Protein AF-A0A1X7R8J3-F1 (afdb_monomer_lite)

Radius of gyration: 42.91 Å; chains: 1; bounding box: 116×102×105 Å

Secondary structure (DSSP, 8-state):
-HHHHHHHHHHHHHHHHHHHHHHHHHHHHHHHHHIIIIIHHHHHHHIIIIIHHHHHHHHHHHHHHTHHHHHHHHHHHS--HHHHHHT---HHHHHHHHHHHHHHHHHHHHHHHHHHHHHHHHHHHHHHS---SS---HHHHHHHHHHHHHHHHHHHHHHHHHHHHHHHHHHHHHHS-S-----------------PPP------------------STHHHHHHHHHS-TTTT-TT---------------------------PPPP----------------------------TTHHHHHHHHHHHH-S------------PPPPPP-----------

Sequence (340 aa):
MVFTVFHVARWVKLLLVSLLIWGRSLIWLLVNSIYNYMFRPVFVMGKCLLWDPMMIASRVATSLFLLPINIPLYIILGTSFQKLASYGPGFLNAHILLTLIQYSIVLFIFGVTIGSIAGSLLGMTHYYLRVPNVYLDLTLLSQYIIDKIKISTNMINKPIANIWQTVKNLVIKIFGHTDEESVTTQTQTEIETETKEPVIETPRTKIPVAVHSRSNSTASVLDVASVMPSDFFQPGKKPKRLVVHIEPSTRDRQLQTVYNTPIQSPQRSSTLSPHQDLEISNDSSLMESEPSGIDLWDRFDSIDSAAVHGTMRTDNTTMRTTRVSKKPRRHSDTFSDRTP

Organism: NCBI:txid1789683

Structure (mmCIF, N/CA/C/O backbone):
data_AF-A0A1X7R8J3-F1
#
_entry.id   AF-A0A1X7R8J3-F1
#
loop_
_atom_site.group_PDB
_atom_site.id
_atom_site.type_symbol
_atom_site.label_atom_id
_atom_site.label_alt_id
_atom_site.label_comp_id
_atom_site.label_asym_id
_atom_site.label_entity_id
_atom_site.label_seq_id
_atom_site.pdbx_PDB_ins_code
_atom_site.Cartn_x
_atom_site.Cartn_y
_atom_site.Cartn_z
_atom_site.occupancy
_atom_site.B_iso_or_equiv
_atom_site.auth_seq_id
_atom_site.auth_comp_id
_atom_site.auth_asym_id
_atom_site.auth_atom_id
_atom_site.pdbx_PDB_model_num
ATOM 1 N N . MET A 1 1 ? 41.483 -10.422 -66.872 1.00 81.75 1 MET A N 1
ATOM 2 C CA . MET A 1 1 ? 41.232 -11.353 -65.745 1.00 81.75 1 MET A CA 1
ATOM 3 C C . MET A 1 1 ? 41.292 -10.685 -64.370 1.00 81.75 1 MET A C 1
ATOM 5 O O . MET A 1 1 ? 40.393 -10.919 -63.580 1.00 81.75 1 MET A O 1
ATOM 9 N N . VAL A 1 2 ? 42.272 -9.828 -64.055 1.00 93.12 2 VAL A N 1
ATOM 10 C CA . VAL A 1 2 ? 42.360 -9.202 -62.712 1.00 93.12 2 VAL A CA 1
ATOM 11 C C . VAL A 1 2 ? 41.124 -8.351 -62.361 1.00 93.12 2 VAL A C 1
ATOM 13 O O . VAL A 1 2 ? 40.584 -8.455 -61.262 1.00 93.12 2 VAL A O 1
ATOM 16 N N . PHE A 1 3 ? 40.611 -7.574 -63.319 1.00 92.31 3 PHE A N 1
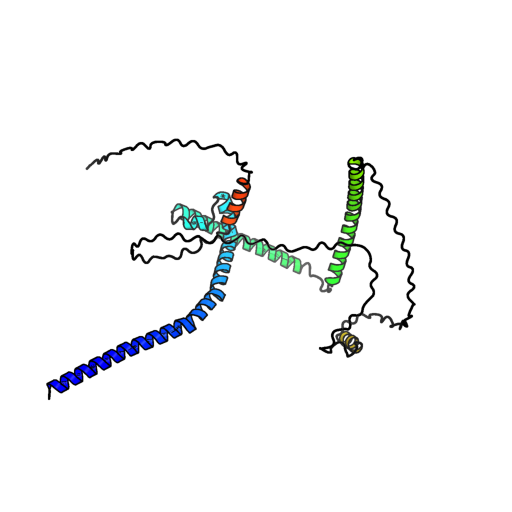ATOM 17 C CA . PHE A 1 3 ? 39.445 -6.705 -63.114 1.00 92.31 3 PHE A CA 1
ATOM 18 C C . PHE A 1 3 ? 38.152 -7.478 -62.788 1.00 92.31 3 PHE A C 1
ATOM 20 O O . PHE A 1 3 ? 37.381 -7.074 -61.919 1.00 92.31 3 PHE A O 1
ATOM 27 N N . THR A 1 4 ? 37.933 -8.628 -63.434 1.00 94.44 4 THR A N 1
ATOM 28 C CA . THR A 1 4 ? 36.748 -9.465 -63.196 1.00 94.44 4 THR A CA 1
ATOM 29 C C . THR A 1 4 ? 36.800 -10.126 -61.821 1.00 94.44 4 THR A C 1
ATOM 31 O O . THR A 1 4 ? 35.788 -10.160 -61.128 1.00 94.44 4 THR A O 1
ATOM 34 N N . VAL A 1 5 ? 37.982 -10.568 -61.376 1.00 95.44 5 VAL A N 1
ATOM 35 C CA . VAL A 1 5 ? 38.175 -11.135 -60.029 1.00 95.44 5 VAL A CA 1
ATOM 36 C C . VAL A 1 5 ? 37.889 -10.089 -58.947 1.00 95.44 5 VAL A C 1
ATOM 38 O O . VAL A 1 5 ? 37.186 -10.385 -57.982 1.00 95.44 5 VAL A O 1
ATOM 41 N N . PHE A 1 6 ? 38.355 -8.848 -59.128 1.00 96.44 6 PHE A N 1
ATOM 42 C CA . PHE A 1 6 ? 38.094 -7.765 -58.174 1.00 96.44 6 PHE A CA 1
ATOM 43 C C . PHE A 1 6 ? 36.601 -7.415 -58.075 1.00 96.44 6 PHE A C 1
ATOM 45 O O . PHE A 1 6 ? 36.071 -7.242 -56.975 1.00 96.44 6 PHE A O 1
ATOM 52 N N . HIS A 1 7 ? 35.897 -7.366 -59.210 1.00 95.88 7 HIS A N 1
ATOM 53 C CA . HIS A 1 7 ? 34.452 -7.138 -59.221 1.00 95.88 7 HIS A CA 1
ATOM 54 C C . HIS A 1 7 ? 33.687 -8.247 -58.497 1.00 95.88 7 HIS A C 1
ATOM 56 O O . HIS A 1 7 ? 32.835 -7.945 -57.662 1.00 95.88 7 HIS A O 1
ATOM 62 N N . VAL A 1 8 ? 34.015 -9.514 -58.761 1.00 96.88 8 VAL A N 1
ATOM 63 C CA . VAL A 1 8 ? 33.379 -10.654 -58.084 1.00 96.88 8 VAL A CA 1
ATOM 64 C C . VAL A 1 8 ? 33.633 -10.599 -56.575 1.00 96.88 8 VAL A C 1
ATOM 66 O O . VAL A 1 8 ? 32.686 -10.695 -55.797 1.00 96.88 8 VAL A O 1
ATOM 69 N N . ALA A 1 9 ? 34.872 -10.342 -56.142 1.00 96.25 9 ALA A N 1
ATOM 70 C CA . ALA A 1 9 ? 35.205 -10.218 -54.721 1.00 96.25 9 ALA A CA 1
ATOM 71 C C . ALA A 1 9 ? 34.427 -9.083 -54.024 1.00 96.25 9 ALA A C 1
ATOM 73 O O . ALA A 1 9 ? 33.953 -9.248 -52.897 1.00 96.25 9 ALA A O 1
ATOM 74 N N . ARG A 1 10 ? 34.235 -7.941 -54.701 1.00 96.81 10 ARG A N 1
ATOM 75 C CA . ARG A 1 10 ? 33.433 -6.821 -54.181 1.00 96.81 10 ARG A CA 1
ATOM 76 C C . ARG A 1 10 ? 31.967 -7.209 -53.987 1.00 96.81 10 ARG A C 1
ATOM 78 O O . ARG A 1 10 ? 31.398 -6.882 -52.947 1.00 96.81 10 ARG A O 1
ATOM 85 N N . TRP A 1 11 ? 31.366 -7.911 -54.946 1.00 97.75 11 TRP A N 1
ATOM 86 C CA . TRP A 1 11 ? 29.980 -8.376 -54.838 1.00 97.75 11 TRP A CA 1
ATOM 87 C C . TRP A 1 11 ? 29.796 -9.390 -53.711 1.00 97.75 11 TRP A C 1
ATOM 89 O O . TRP A 1 11 ? 28.865 -9.251 -52.920 1.00 97.75 11 TRP A O 1
ATOM 99 N N . VAL A 1 12 ? 30.725 -10.341 -53.569 1.00 97.75 12 VAL A N 1
ATOM 100 C CA . VAL A 1 12 ? 30.711 -11.309 -52.461 1.00 97.75 12 VAL A CA 1
ATOM 101 C C . VAL A 1 12 ? 30.784 -10.591 -51.112 1.00 97.75 12 VAL A C 1
ATOM 103 O O . VAL A 1 12 ? 30.000 -10.890 -50.214 1.00 97.75 12 VAL A O 1
ATOM 106 N N . LYS A 1 13 ? 31.658 -9.583 -50.976 1.00 97.75 13 LYS A N 1
ATOM 107 C CA . LYS A 1 13 ? 31.755 -8.785 -49.746 1.00 97.75 13 LYS A CA 1
ATOM 108 C C . LYS A 1 13 ? 30.456 -8.032 -49.437 1.00 97.75 13 LYS A C 1
ATOM 110 O O . LYS A 1 13 ? 30.026 -8.029 -48.288 1.00 97.75 13 LYS A O 1
ATOM 115 N N . LEU A 1 14 ? 29.826 -7.409 -50.437 1.00 96.94 14 LEU A N 1
ATOM 116 C CA . LEU A 1 14 ? 28.559 -6.689 -50.251 1.00 96.94 14 LEU A CA 1
ATOM 117 C C . LEU A 1 14 ? 27.409 -7.628 -49.865 1.00 96.94 14 LEU A C 1
ATOM 119 O O . LEU A 1 14 ? 26.626 -7.286 -48.981 1.00 96.94 14 LEU A O 1
ATOM 123 N N . LEU A 1 15 ? 27.340 -8.821 -50.464 1.00 97.50 15 LEU A N 1
ATOM 124 C CA . LEU A 1 15 ? 26.363 -9.845 -50.086 1.00 97.50 15 LEU A CA 1
ATOM 125 C C . LEU A 1 15 ? 26.565 -10.313 -48.644 1.00 97.50 15 LEU A C 1
ATOM 127 O O . LEU A 1 15 ? 25.592 -10.412 -47.903 1.00 97.50 15 LEU A O 1
ATOM 131 N N . LEU A 1 16 ? 27.814 -10.530 -48.224 1.00 97.94 16 LEU A N 1
ATOM 132 C CA . LEU A 1 16 ? 28.128 -10.960 -46.861 1.00 97.94 16 LEU A CA 1
ATOM 133 C C . LEU A 1 16 ? 27.750 -9.880 -45.836 1.00 97.94 16 LEU A C 1
ATOM 135 O O . LEU A 1 16 ? 27.099 -10.178 -44.839 1.00 97.94 16 LEU A O 1
ATOM 139 N N . VAL A 1 17 ? 28.071 -8.610 -46.108 1.00 97.94 17 VAL A N 1
ATOM 140 C CA . VAL A 1 17 ? 27.668 -7.483 -45.247 1.00 97.94 17 VAL A CA 1
ATOM 141 C C . VAL A 1 17 ? 26.144 -7.347 -45.182 1.00 97.94 17 VAL A C 1
ATOM 143 O O . VAL A 1 17 ? 25.598 -7.193 -44.093 1.00 97.94 17 VAL A O 1
ATOM 146 N N . SER A 1 18 ? 25.447 -7.451 -46.317 1.00 97.69 18 SER A N 1
ATOM 147 C CA . SER A 1 18 ? 23.981 -7.417 -46.353 1.00 97.69 18 SER A CA 1
ATOM 148 C C . SER A 1 18 ? 23.376 -8.552 -45.521 1.00 97.69 18 SER A C 1
ATOM 150 O O . SER A 1 18 ? 22.511 -8.309 -44.682 1.00 97.69 18 SER A O 1
ATOM 152 N N . LEU A 1 19 ? 23.894 -9.775 -45.668 1.00 97.69 19 LEU A N 1
ATOM 153 C CA . LEU A 1 19 ? 23.430 -10.944 -44.924 1.00 97.69 19 LEU A CA 1
ATOM 154 C C . LEU A 1 19 ? 23.655 -10.793 -43.412 1.00 97.69 19 LEU A C 1
ATOM 156 O O . LEU A 1 19 ? 22.789 -11.177 -42.629 1.00 97.69 19 LEU A O 1
ATOM 160 N N . LEU A 1 20 ? 24.757 -10.166 -42.988 1.00 98.06 20 LEU A N 1
ATOM 161 C CA . LEU A 1 20 ? 24.998 -9.841 -41.578 1.00 98.06 20 LEU A CA 1
ATOM 162 C C . LEU A 1 20 ? 24.018 -8.789 -41.038 1.00 98.06 20 LEU A C 1
ATOM 164 O O . LEU A 1 20 ? 23.527 -8.933 -39.918 1.00 98.06 20 LEU A O 1
ATOM 168 N N . ILE A 1 21 ? 23.706 -7.749 -41.818 1.00 98.00 21 ILE A N 1
ATOM 169 C CA . ILE A 1 21 ? 22.736 -6.713 -41.425 1.00 98.00 21 ILE A CA 1
ATOM 170 C C . ILE A 1 21 ? 21.336 -7.322 -41.286 1.00 98.00 21 ILE A C 1
ATOM 172 O O . ILE A 1 21 ? 20.668 -7.107 -40.272 1.00 98.00 21 ILE A O 1
ATOM 176 N N . TRP A 1 22 ? 20.921 -8.130 -42.265 1.00 97.81 22 TRP A N 1
ATOM 177 C CA . TRP A 1 22 ? 19.651 -8.856 -42.234 1.00 97.81 22 TRP A CA 1
ATOM 178 C C . TRP A 1 22 ? 19.590 -9.846 -41.071 1.00 97.81 22 TRP A C 1
ATOM 180 O O . TRP A 1 22 ? 18.610 -9.853 -40.329 1.00 97.81 22 TRP A O 1
ATOM 190 N N . GLY A 1 23 ? 20.657 -10.618 -40.847 1.00 98.00 23 GLY A N 1
ATOM 191 C CA . GLY A 1 23 ? 20.756 -11.548 -39.723 1.00 98.00 23 GLY A CA 1
ATOM 192 C C . GLY A 1 23 ? 20.624 -10.843 -38.372 1.00 98.00 23 GLY A C 1
ATOM 193 O O . GLY A 1 23 ? 19.825 -11.255 -37.535 1.00 98.00 23 GLY A O 1
ATOM 194 N N . ARG A 1 24 ? 21.330 -9.722 -38.173 1.00 97.81 24 ARG A N 1
ATOM 195 C CA . ARG A 1 24 ? 21.217 -8.903 -36.955 1.00 97.81 24 ARG A CA 1
ATOM 196 C C . ARG A 1 24 ? 19.802 -8.354 -36.763 1.00 97.81 24 ARG A C 1
ATOM 198 O O . ARG A 1 24 ? 19.296 -8.382 -35.643 1.00 97.81 24 ARG A O 1
ATOM 205 N N . SER A 1 25 ? 19.174 -7.847 -37.824 1.00 97.38 25 SER A N 1
ATOM 206 C CA . SER A 1 25 ? 17.803 -7.325 -37.760 1.00 97.38 25 SER A CA 1
ATOM 207 C C . SER A 1 25 ? 16.803 -8.423 -37.385 1.00 97.38 25 SER A C 1
ATOM 209 O O . SER A 1 25 ? 15.973 -8.217 -36.502 1.00 97.38 25 SER A O 1
ATOM 211 N N . LEU A 1 26 ? 16.945 -9.617 -37.968 1.00 98.00 26 LEU A N 1
ATOM 212 C CA . LEU A 1 26 ? 16.096 -10.769 -37.673 1.00 98.00 26 LEU A CA 1
ATOM 213 C C . LEU A 1 26 ? 16.266 -11.255 -36.225 1.00 98.00 26 LEU A C 1
ATOM 215 O O . LEU A 1 26 ? 15.273 -11.516 -35.550 1.00 98.00 26 LEU A O 1
ATOM 219 N N . ILE A 1 27 ? 17.502 -11.296 -35.713 1.00 98.25 27 ILE A N 1
ATOM 220 C CA . ILE A 1 27 ? 17.777 -11.608 -34.300 1.00 98.25 27 ILE A CA 1
ATOM 221 C C . ILE A 1 27 ? 17.135 -10.563 -33.381 1.00 98.25 27 ILE A C 1
ATOM 223 O O . ILE A 1 27 ? 16.486 -10.925 -32.403 1.00 98.25 27 ILE A O 1
ATOM 227 N N . TRP A 1 28 ? 17.271 -9.272 -33.694 1.00 98.31 28 TRP A N 1
ATOM 228 C CA . TRP A 1 28 ? 16.675 -8.203 -32.890 1.00 98.31 28 TRP A CA 1
ATOM 229 C C . TRP A 1 28 ? 15.144 -8.291 -32.860 1.00 98.31 28 TRP A C 1
ATOM 231 O O . TRP A 1 28 ? 14.548 -8.186 -31.789 1.00 98.31 28 TRP A O 1
ATOM 241 N N . LEU A 1 29 ? 14.506 -8.559 -34.005 1.00 98.06 29 LEU A N 1
ATOM 242 C CA . LEU A 1 29 ? 13.059 -8.763 -34.087 1.00 98.06 29 LEU A CA 1
ATOM 243 C C . LEU A 1 29 ? 12.604 -9.990 -33.292 1.00 98.06 29 LEU A C 1
ATOM 245 O O . LEU A 1 29 ? 11.605 -9.904 -32.583 1.00 98.06 29 LEU A O 1
ATOM 249 N N . LEU A 1 30 ? 13.341 -11.104 -33.359 1.00 98.00 30 LEU A N 1
ATOM 250 C CA . LEU A 1 30 ? 13.038 -12.303 -32.574 1.00 98.00 30 LEU A CA 1
ATOM 251 C C . LEU A 1 30 ? 13.148 -12.038 -31.071 1.00 98.00 30 LEU A C 1
ATOM 253 O O . LEU A 1 30 ? 12.221 -12.360 -30.335 1.00 98.00 30 LEU A O 1
ATOM 257 N N . VAL A 1 31 ? 14.230 -11.400 -30.614 1.00 98.12 31 VAL A N 1
ATOM 258 C CA . VAL A 1 31 ? 14.412 -11.053 -29.194 1.00 98.12 31 VAL A CA 1
ATOM 259 C C . VAL A 1 31 ? 13.320 -10.095 -28.723 1.00 98.12 31 VAL A C 1
ATOM 261 O O . VAL A 1 31 ? 12.725 -10.316 -27.671 1.00 98.12 31 VAL A O 1
ATOM 264 N N . ASN A 1 32 ? 13.004 -9.064 -29.509 1.00 97.56 32 ASN A N 1
ATOM 265 C CA . ASN A 1 32 ? 11.953 -8.108 -29.171 1.00 97.56 32 ASN A CA 1
ATOM 266 C C . ASN A 1 32 ? 10.559 -8.759 -29.170 1.00 97.56 32 ASN A C 1
ATOM 268 O O . ASN A 1 32 ? 9.730 -8.445 -28.319 1.00 97.56 32 ASN A O 1
ATOM 272 N N . SER A 1 33 ? 10.298 -9.688 -30.091 1.00 98.00 33 SER A N 1
ATOM 273 C CA . SER A 1 33 ? 9.061 -10.470 -30.125 1.00 98.00 33 SER A CA 1
ATOM 274 C C . SER A 1 33 ? 8.941 -11.342 -28.873 1.00 98.00 33 SER A C 1
ATOM 276 O O . SER A 1 33 ? 7.965 -11.228 -28.135 1.00 98.00 33 SER A O 1
ATOM 278 N N . ILE A 1 34 ? 9.979 -12.120 -28.546 1.00 98.00 34 ILE A N 1
ATOM 279 C CA . ILE A 1 34 ? 10.016 -12.948 -27.333 1.00 98.00 34 ILE A CA 1
ATOM 280 C C . ILE A 1 34 ? 9.825 -12.082 -26.081 1.00 98.00 34 ILE A C 1
ATOM 282 O O . ILE A 1 34 ? 9.014 -12.418 -25.223 1.00 98.00 34 ILE A O 1
ATOM 286 N N . TYR A 1 35 ? 10.508 -10.940 -25.983 1.00 98.06 35 TYR A N 1
ATOM 287 C CA . TYR A 1 35 ? 10.356 -10.019 -24.858 1.00 98.06 35 TYR A CA 1
ATOM 288 C C . TYR A 1 35 ? 8.917 -9.505 -24.711 1.00 98.06 35 TYR A C 1
ATOM 290 O O . TYR A 1 35 ? 8.332 -9.589 -23.629 1.00 98.06 35 TYR A O 1
ATOM 298 N N . ASN A 1 36 ? 8.318 -9.022 -25.800 1.00 97.38 36 ASN A N 1
ATOM 299 C CA . ASN A 1 36 ? 6.979 -8.441 -25.762 1.00 97.38 36 ASN A CA 1
ATOM 300 C C . ASN A 1 36 ? 5.870 -9.477 -25.553 1.00 97.38 36 ASN A C 1
ATOM 302 O O . ASN A 1 36 ? 4.880 -9.156 -24.900 1.00 97.38 36 ASN A O 1
ATOM 306 N N . TYR A 1 37 ? 6.018 -10.698 -26.073 1.00 97.56 37 TYR A N 1
ATOM 307 C CA . TYR A 1 37 ? 4.987 -11.732 -25.949 1.00 97.56 37 TYR A CA 1
ATOM 308 C C . TYR A 1 37 ? 5.142 -12.607 -24.705 1.00 97.56 37 TYR A C 1
ATOM 310 O O . TYR A 1 37 ? 4.131 -13.009 -24.138 1.00 97.56 37 TYR A O 1
ATOM 318 N N . MET A 1 38 ? 6.367 -12.898 -24.257 1.00 96.12 38 MET A N 1
ATOM 319 C CA . MET A 1 38 ? 6.594 -13.765 -23.092 1.00 96.12 38 MET A CA 1
ATOM 320 C C . MET A 1 38 ? 6.812 -12.961 -21.812 1.00 96.12 38 MET A C 1
ATOM 322 O O . MET A 1 38 ? 6.155 -13.206 -20.806 1.00 96.12 38 MET A O 1
ATOM 326 N N . PHE A 1 39 ? 7.719 -11.983 -21.828 1.00 97.00 39 PHE A N 1
ATOM 327 C CA . PHE A 1 39 ? 8.164 -11.332 -20.592 1.00 97.00 39 PHE A CA 1
ATOM 328 C C . PHE A 1 39 ? 7.277 -10.163 -20.172 1.00 97.00 39 PHE A C 1
ATOM 330 O O . PHE A 1 39 ? 6.967 -10.024 -18.990 1.00 97.00 39 PHE A O 1
ATOM 337 N N . ARG A 1 40 ? 6.822 -9.340 -21.122 1.00 97.19 40 ARG A N 1
ATOM 338 C CA . ARG A 1 40 ? 5.954 -8.192 -20.830 1.00 97.19 40 ARG A CA 1
ATOM 339 C C . ARG A 1 40 ? 4.669 -8.566 -20.073 1.00 97.19 40 ARG A C 1
ATOM 341 O O . ARG A 1 40 ? 4.420 -7.919 -19.057 1.00 97.19 40 ARG A O 1
ATOM 348 N N . PRO A 1 41 ? 3.861 -9.571 -20.477 1.00 97.12 41 PRO A N 1
ATOM 349 C CA . PRO A 1 41 ? 2.647 -9.909 -19.732 1.00 97.12 41 PRO A CA 1
ATOM 350 C C . PRO A 1 41 ? 2.956 -10.453 -18.335 1.00 97.12 41 PRO A C 1
ATOM 352 O O . PRO A 1 41 ? 2.265 -10.092 -17.389 1.00 97.12 41 PRO A O 1
ATOM 355 N N . VAL A 1 42 ? 4.022 -11.247 -18.177 1.00 96.69 42 VAL A N 1
ATOM 356 C CA . VAL A 1 42 ? 4.456 -11.754 -16.864 1.00 96.69 42 VAL A CA 1
ATOM 357 C C . VAL A 1 42 ? 4.870 -10.604 -15.947 1.00 96.69 42 VAL A C 1
ATOM 359 O O . VAL A 1 42 ? 4.485 -10.577 -14.781 1.00 96.69 42 VAL A O 1
ATOM 362 N N . PHE A 1 43 ? 5.598 -9.616 -16.471 1.00 97.31 43 PHE A N 1
ATOM 363 C CA . PHE A 1 43 ? 6.001 -8.442 -15.702 1.00 97.31 43 PHE A CA 1
ATOM 364 C C . PHE A 1 43 ? 4.806 -7.568 -15.309 1.00 97.31 43 PHE A C 1
ATOM 366 O O . PHE A 1 43 ? 4.704 -7.150 -14.159 1.00 97.31 43 PHE A O 1
ATOM 373 N N . VAL A 1 44 ? 3.872 -7.326 -16.235 1.00 97.31 44 VAL A N 1
ATOM 374 C CA . VAL A 1 44 ? 2.639 -6.574 -15.948 1.00 97.31 44 VAL A CA 1
ATOM 375 C C . VAL A 1 44 ? 1.791 -7.308 -14.912 1.00 97.31 44 VAL A C 1
ATOM 377 O O . VAL A 1 44 ? 1.342 -6.691 -13.953 1.00 97.31 44 VAL A O 1
ATOM 380 N N . MET A 1 45 ? 1.631 -8.625 -15.047 1.00 96.38 45 MET A N 1
ATOM 381 C CA . MET A 1 45 ? 0.898 -9.436 -14.079 1.00 96.38 45 MET A CA 1
ATOM 382 C C . MET A 1 45 ? 1.579 -9.418 -12.708 1.00 96.38 45 MET A C 1
ATOM 384 O O . MET A 1 45 ? 0.900 -9.246 -11.703 1.00 96.38 45 MET A O 1
ATOM 388 N N . GLY A 1 46 ? 2.911 -9.511 -12.652 1.00 96.00 46 GLY A N 1
ATOM 389 C CA . GLY A 1 46 ? 3.673 -9.372 -11.410 1.00 96.00 46 GLY A CA 1
ATOM 390 C C . GLY A 1 46 ? 3.510 -7.991 -10.769 1.00 96.00 46 GLY A C 1
ATOM 391 O O . GLY A 1 46 ? 3.303 -7.894 -9.561 1.00 96.00 46 GLY A O 1
ATOM 392 N N . LYS A 1 47 ? 3.529 -6.923 -11.573 1.00 94.69 47 LYS A N 1
ATOM 393 C CA . LYS A 1 47 ? 3.282 -5.556 -11.101 1.00 94.69 47 LYS A CA 1
ATOM 394 C C . LYS A 1 47 ? 1.867 -5.421 -10.525 1.00 94.69 47 LYS A C 1
ATOM 396 O O . LYS A 1 47 ? 1.721 -5.000 -9.384 1.00 94.69 47 LYS A O 1
ATOM 401 N N . CYS A 1 48 ? 0.844 -5.863 -11.248 1.00 95.69 48 CYS A N 1
ATOM 402 C CA . CYS A 1 48 ? -0.537 -5.774 -10.774 1.00 95.69 48 CYS A CA 1
ATOM 403 C C . CYS A 1 48 ? -0.822 -6.679 -9.564 1.00 95.69 48 CYS A C 1
ATOM 405 O O . CYS A 1 48 ? -1.605 -6.308 -8.696 1.00 95.69 48 CYS A O 1
ATOM 407 N N . LEU A 1 49 ? -0.193 -7.856 -9.484 1.00 96.44 49 LEU A N 1
ATOM 408 C CA . LEU A 1 49 ? -0.438 -8.826 -8.412 1.00 96.44 49 LEU A CA 1
ATOM 409 C C . LEU A 1 49 ? 0.327 -8.501 -7.125 1.00 96.44 49 LEU A C 1
ATOM 411 O O . LEU A 1 49 ? -0.187 -8.749 -6.040 1.00 96.44 49 LEU A O 1
ATOM 415 N N . LEU A 1 50 ? 1.560 -8.002 -7.232 1.00 95.81 50 LEU A N 1
ATOM 416 C CA . LEU A 1 50 ? 2.435 -7.794 -6.075 1.00 95.81 50 LEU A CA 1
ATOM 417 C C . LEU A 1 50 ? 2.715 -6.317 -5.824 1.00 95.81 50 LEU A C 1
ATOM 419 O O . LEU A 1 50 ? 2.587 -5.860 -4.692 1.00 95.81 50 LEU A O 1
ATOM 423 N N . TRP A 1 51 ? 3.087 -5.562 -6.857 1.00 96.19 51 TRP A N 1
ATOM 424 C CA . TRP A 1 51 ? 3.544 -4.183 -6.684 1.00 96.19 51 TRP A CA 1
ATOM 425 C C . TRP A 1 51 ? 2.408 -3.235 -6.305 1.00 96.19 51 TRP A C 1
ATOM 427 O O . TRP A 1 51 ? 2.521 -2.512 -5.318 1.00 96.19 51 TRP A O 1
ATOM 437 N N . ASP A 1 52 ? 1.300 -3.270 -7.041 1.00 92.50 52 ASP A N 1
ATOM 438 C CA . ASP A 1 52 ? 0.155 -2.389 -6.804 1.00 92.50 52 ASP A CA 1
ATOM 439 C C . ASP A 1 52 ? -0.471 -2.590 -5.407 1.00 92.50 52 ASP A C 1
ATOM 441 O O . ASP A 1 52 ? -0.592 -1.603 -4.672 1.00 92.50 52 ASP A O 1
ATOM 445 N N . PRO A 1 53 ? -0.806 -3.818 -4.951 1.00 93.75 53 PRO A N 1
ATOM 446 C CA . PRO A 1 53 ? -1.333 -4.002 -3.601 1.00 93.75 53 PRO A CA 1
ATOM 447 C C . PRO A 1 53 ? -0.300 -3.682 -2.521 1.00 93.75 53 PRO A C 1
ATOM 449 O O . PRO A 1 53 ? -0.675 -3.143 -1.483 1.00 93.75 53 PRO A O 1
ATOM 452 N N . MET A 1 54 ? 0.992 -3.943 -2.754 1.00 94.94 54 MET A N 1
ATOM 453 C CA . MET A 1 54 ? 2.041 -3.571 -1.802 1.00 94.94 54 MET A CA 1
ATOM 454 C C . MET A 1 54 ? 2.187 -2.049 -1.684 1.00 94.94 54 MET A C 1
ATOM 456 O O . MET A 1 54 ? 2.358 -1.544 -0.579 1.00 94.94 54 MET A O 1
ATOM 460 N N . MET A 1 55 ? 2.053 -1.306 -2.786 1.00 93.12 55 MET A N 1
ATOM 461 C CA . MET A 1 55 ? 2.035 0.160 -2.791 1.00 93.12 55 MET A CA 1
ATOM 462 C C . MET A 1 55 ? 0.794 0.731 -2.099 1.00 93.12 55 MET A C 1
ATOM 464 O O . MET A 1 55 ? 0.883 1.726 -1.385 1.00 93.12 55 MET A O 1
ATOM 468 N N . ILE A 1 56 ? -0.373 0.110 -2.276 1.00 92.44 56 ILE A N 1
ATOM 469 C CA . ILE A 1 56 ? -1.593 0.518 -1.568 1.00 92.44 56 ILE A CA 1
ATOM 470 C C . ILE A 1 56 ? -1.448 0.232 -0.069 1.00 92.44 56 ILE A C 1
ATOM 472 O O . ILE A 1 56 ? -1.705 1.110 0.752 1.00 92.44 56 ILE A O 1
ATOM 476 N N . ALA A 1 57 ? -0.988 -0.967 0.296 1.00 91.50 57 ALA A N 1
ATOM 477 C CA . ALA A 1 57 ? -0.765 -1.354 1.684 1.00 91.50 57 ALA A CA 1
ATOM 478 C C . ALA A 1 57 ? 0.280 -0.460 2.360 1.00 91.50 57 ALA A C 1
ATOM 480 O O . ALA A 1 57 ? 0.067 -0.033 3.492 1.00 91.50 57 ALA A O 1
ATOM 481 N N . SER A 1 58 ? 1.371 -0.120 1.665 1.00 91.88 58 SER A N 1
ATOM 482 C CA . SER A 1 58 ? 2.392 0.783 2.195 1.00 91.88 58 SER A CA 1
ATOM 483 C C . SER A 1 58 ? 1.845 2.193 2.396 1.00 91.88 58 SER A C 1
ATOM 485 O O . SER A 1 58 ? 2.087 2.766 3.451 1.00 91.88 58 SER A O 1
ATOM 487 N N . ARG A 1 59 ? 1.033 2.723 1.469 1.00 86.75 59 ARG A N 1
ATOM 488 C CA . ARG A 1 59 ? 0.348 4.020 1.633 1.00 86.75 59 ARG A CA 1
ATOM 489 C C . ARG A 1 59 ? -0.605 4.033 2.829 1.00 86.75 59 ARG A C 1
ATOM 491 O O . ARG A 1 59 ? -0.634 4.999 3.587 1.00 86.75 59 ARG A O 1
ATOM 498 N N . VAL A 1 60 ? -1.375 2.964 3.029 1.00 87.94 60 VAL A N 1
ATOM 499 C CA . VAL A 1 60 ? -2.271 2.846 4.191 1.00 87.94 60 VAL A CA 1
ATOM 500 C C . VAL A 1 60 ? -1.465 2.732 5.485 1.00 87.94 60 VAL A C 1
ATOM 502 O O . VAL A 1 60 ? -1.779 3.405 6.465 1.00 87.94 60 VAL A O 1
ATOM 505 N N . ALA A 1 61 ? -0.398 1.931 5.490 1.00 85.56 61 ALA A N 1
ATOM 506 C CA . ALA A 1 61 ? 0.468 1.757 6.649 1.00 85.56 61 ALA A CA 1
ATOM 507 C C . ALA A 1 61 ? 1.190 3.057 7.028 1.00 85.56 61 ALA A C 1
ATOM 509 O O . ALA A 1 61 ? 1.224 3.407 8.205 1.00 85.56 61 ALA A O 1
ATOM 510 N N . THR A 1 62 ? 1.719 3.806 6.055 1.00 86.19 62 THR A N 1
ATOM 511 C CA . THR A 1 62 ? 2.341 5.110 6.318 1.00 86.19 62 THR A CA 1
ATOM 512 C C . THR A 1 62 ? 1.314 6.124 6.800 1.00 86.19 62 THR A C 1
ATOM 514 O O . THR A 1 62 ? 1.595 6.833 7.759 1.00 86.19 62 THR A O 1
ATOM 517 N N . SER A 1 63 ? 0.101 6.152 6.234 1.00 85.81 63 SER A N 1
ATOM 518 C CA . SER A 1 63 ? -0.980 7.011 6.737 1.00 85.81 63 SER A CA 1
ATOM 519 C C . SER A 1 63 ? -1.375 6.670 8.177 1.00 85.81 63 SER A C 1
ATOM 521 O O . SER A 1 63 ? -1.655 7.576 8.959 1.00 85.81 63 SER A O 1
ATOM 523 N N . LEU A 1 64 ? -1.404 5.385 8.542 1.00 86.81 64 LEU A N 1
ATOM 524 C CA . LEU A 1 64 ? -1.706 4.945 9.905 1.00 86.81 64 LEU A CA 1
ATOM 525 C C . LEU A 1 64 ? -0.568 5.302 10.868 1.00 86.81 64 LEU A C 1
ATOM 527 O O . LEU A 1 64 ? -0.814 5.776 11.973 1.00 86.81 64 LEU A O 1
ATOM 531 N N . PHE A 1 65 ? 0.679 5.119 10.436 1.00 85.06 65 PHE A N 1
ATOM 532 C CA . PHE A 1 65 ? 1.860 5.462 11.224 1.00 85.06 65 PHE A CA 1
ATOM 533 C C . PHE A 1 65 ? 2.001 6.975 11.434 1.00 85.06 65 PHE A C 1
ATOM 535 O O . PHE A 1 65 ? 2.425 7.414 12.498 1.00 85.06 65 PHE A O 1
ATOM 542 N N . LEU A 1 66 ? 1.601 7.778 10.445 1.00 85.44 66 LEU A N 1
ATOM 543 C CA . LEU A 1 66 ? 1.580 9.238 10.527 1.00 85.44 66 LEU A CA 1
ATOM 544 C C . LEU A 1 66 ? 0.350 9.780 11.263 1.00 85.44 66 LEU A C 1
ATOM 546 O O . LEU A 1 66 ? 0.280 10.976 11.508 1.00 85.44 66 LEU A O 1
ATOM 550 N N . LEU A 1 67 ? -0.621 8.953 11.648 1.00 88.06 67 LEU A N 1
ATOM 551 C CA . LEU A 1 67 ? -1.845 9.412 12.310 1.00 88.06 67 LEU A CA 1
ATOM 552 C C . LEU A 1 67 ? -1.598 10.135 13.655 1.00 88.06 67 LEU A C 1
ATOM 554 O O . LEU A 1 67 ? -2.165 11.214 13.842 1.00 88.06 67 LEU A O 1
ATOM 558 N N . PRO A 1 68 ? -0.716 9.651 14.558 1.00 83.62 68 PRO A N 1
ATOM 559 C CA . PRO A 1 68 ? -0.387 10.354 15.805 1.00 83.62 68 PRO A CA 1
ATOM 560 C C . PRO A 1 68 ? 0.247 11.729 15.572 1.00 83.62 68 PRO A C 1
ATOM 562 O O . PRO A 1 68 ? 0.182 12.600 16.433 1.00 83.62 68 PRO A O 1
ATOM 565 N N . ILE A 1 69 ? 0.867 11.905 14.407 1.00 86.75 69 ILE A N 1
ATOM 566 C CA . ILE A 1 69 ? 1.528 13.127 13.967 1.00 86.75 69 ILE A CA 1
ATOM 567 C C . ILE A 1 69 ? 0.535 14.075 13.275 1.00 86.75 69 ILE A C 1
ATOM 569 O O . ILE A 1 69 ? 0.509 15.273 13.560 1.00 86.75 69 ILE A O 1
ATOM 573 N N . ASN A 1 70 ? -0.279 13.544 12.361 1.00 88.62 70 ASN A N 1
ATOM 574 C CA . ASN A 1 70 ? -1.209 14.314 11.544 1.00 88.62 70 ASN A CA 1
ATOM 575 C C . ASN A 1 70 ? -2.335 14.912 12.385 1.00 88.62 70 ASN A C 1
ATOM 577 O O . ASN A 1 70 ? -2.767 16.010 12.069 1.00 88.62 70 ASN A O 1
ATOM 581 N N . ILE A 1 71 ? -2.787 14.253 13.461 1.00 87.06 71 ILE A N 1
ATOM 582 C CA . ILE A 1 71 ? -3.857 14.797 14.316 1.00 87.06 71 ILE A CA 1
ATOM 583 C C . ILE A 1 71 ? -3.437 16.132 14.967 1.00 87.06 71 ILE A C 1
ATOM 585 O O . ILE A 1 71 ? -4.127 17.127 14.746 1.00 87.06 71 ILE A O 1
ATOM 589 N N . PRO A 1 72 ? -2.315 16.229 15.713 1.00 83.19 72 PRO A N 1
ATOM 590 C CA . PRO A 1 72 ? -1.841 17.511 16.235 1.00 83.19 72 PRO A CA 1
ATOM 591 C C . PRO A 1 72 ? -1.552 18.537 15.139 1.00 83.19 72 PRO A C 1
ATOM 593 O O . PRO A 1 72 ? -1.882 19.709 15.295 1.00 83.19 72 PRO A O 1
ATOM 596 N N . LEU A 1 73 ? -0.954 18.105 14.024 1.00 84.75 73 LEU A N 1
ATOM 597 C CA . LEU A 1 73 ? -0.609 19.000 12.920 1.00 84.75 73 LEU A CA 1
ATOM 598 C C . LEU A 1 73 ? -1.860 19.604 12.266 1.00 84.75 73 LEU A C 1
ATOM 600 O O . LEU A 1 73 ? -1.893 20.795 11.965 1.00 84.75 73 LEU A O 1
ATOM 604 N N . TYR A 1 74 ? -2.917 18.806 12.134 1.00 88.75 74 TYR A N 1
ATOM 605 C CA . TYR A 1 74 ? -4.211 19.246 11.640 1.00 88.75 74 TYR A CA 1
ATOM 606 C C . TYR A 1 74 ? -4.907 20.185 12.634 1.00 88.75 74 TYR A C 1
ATOM 608 O O . TYR A 1 74 ? -5.417 21.222 12.230 1.00 88.75 74 TYR A O 1
ATOM 616 N N . ILE A 1 75 ? -4.866 19.892 13.939 1.00 87.81 75 ILE A N 1
ATOM 617 C CA . ILE A 1 75 ? -5.490 20.743 14.970 1.00 87.81 75 ILE A CA 1
ATOM 618 C C . ILE A 1 75 ? -4.789 22.106 15.093 1.00 87.81 75 ILE A C 1
ATOM 620 O O . ILE A 1 75 ? -5.460 23.123 15.247 1.00 87.81 75 ILE A O 1
ATOM 624 N N . ILE A 1 76 ? -3.452 22.141 15.059 1.00 86.88 76 ILE A N 1
ATOM 625 C CA . ILE A 1 76 ? -2.681 23.369 15.322 1.00 86.88 76 ILE A CA 1
ATOM 626 C C . ILE A 1 76 ? -2.471 24.179 14.037 1.00 86.88 76 ILE A C 1
ATOM 628 O O . ILE A 1 76 ? -2.582 25.402 14.062 1.00 86.88 76 ILE A O 1
ATOM 632 N N . LEU A 1 77 ? -2.132 23.515 12.926 1.00 86.12 77 LEU A N 1
ATOM 633 C CA . LEU A 1 77 ? -1.750 24.177 11.674 1.00 86.12 77 LEU A CA 1
ATOM 634 C C . LEU A 1 77 ? -2.814 24.054 10.574 1.00 86.12 77 LEU A C 1
ATOM 636 O O . LEU A 1 77 ? -2.702 24.760 9.577 1.00 86.12 77 LEU A O 1
ATOM 640 N N . GLY A 1 78 ? -3.811 23.170 10.700 1.00 89.44 78 GLY A N 1
ATOM 641 C CA . GLY A 1 78 ? -4.769 22.902 9.618 1.00 89.44 78 GLY A CA 1
ATOM 642 C C . GLY A 1 78 ? -4.118 22.275 8.380 1.00 89.44 78 GLY A C 1
ATOM 643 O O . GLY A 1 78 ? -4.601 22.459 7.266 1.00 89.44 78 GLY A O 1
ATOM 644 N N . THR A 1 79 ? -2.981 21.584 8.541 1.00 89.62 79 THR A N 1
ATOM 645 C CA . THR A 1 79 ? -2.226 20.982 7.426 1.00 89.62 79 THR A CA 1
ATOM 646 C C . THR A 1 79 ? -1.879 19.519 7.698 1.00 89.62 79 THR A C 1
ATOM 648 O O . THR A 1 79 ? -1.795 19.094 8.850 1.00 89.62 79 THR A O 1
ATOM 651 N N . SER A 1 80 ? -1.673 18.737 6.630 1.00 89.69 80 SER A N 1
ATOM 652 C CA . SER A 1 80 ? -1.156 17.366 6.713 1.00 89.69 80 SER A CA 1
ATOM 653 C C . SER A 1 80 ? 0.368 17.348 6.574 1.00 89.69 80 SER A C 1
ATOM 655 O O . SER A 1 80 ? 0.960 18.221 5.933 1.00 89.69 80 SER A O 1
ATOM 657 N N . PHE A 1 81 ? 1.019 16.321 7.128 1.00 86.38 81 PHE A N 1
ATOM 658 C CA . PHE A 1 81 ? 2.465 16.131 6.979 1.00 86.38 81 PHE A CA 1
ATOM 659 C C . PHE A 1 81 ? 2.883 16.058 5.507 1.00 86.38 81 PHE A C 1
ATOM 661 O O . PHE A 1 81 ? 3.925 16.583 5.126 1.00 86.38 81 PHE A O 1
ATOM 668 N N . GLN A 1 82 ? 2.044 15.446 4.667 1.00 85.50 82 GLN A N 1
ATOM 669 C CA . GLN A 1 82 ? 2.286 15.318 3.235 1.00 85.50 82 GLN A CA 1
ATOM 670 C C . GLN A 1 82 ? 2.276 16.683 2.534 1.00 85.50 82 GLN A C 1
ATOM 672 O O . GLN A 1 82 ? 3.191 16.977 1.763 1.00 85.50 82 GLN A O 1
ATOM 677 N N . LYS A 1 83 ? 1.308 17.553 2.863 1.00 85.94 83 LYS A N 1
ATOM 678 C CA . LYS A 1 83 ? 1.291 18.943 2.384 1.00 85.94 83 LYS A CA 1
ATOM 679 C C . LYS A 1 83 ? 2.521 19.698 2.882 1.00 85.94 83 LYS A C 1
ATOM 681 O O . LYS A 1 83 ? 3.213 20.310 2.075 1.00 85.94 83 LYS A O 1
ATOM 686 N N . LEU A 1 84 ? 2.861 19.583 4.167 1.00 86.56 84 LEU A N 1
ATOM 687 C CA . LEU A 1 84 ? 4.029 20.255 4.744 1.00 86.56 84 LEU A CA 1
ATOM 688 C C . LEU A 1 84 ? 5.350 19.816 4.083 1.00 86.56 84 LEU A C 1
ATOM 690 O O . LEU A 1 84 ? 6.195 20.658 3.788 1.00 86.56 84 LEU A O 1
ATOM 694 N N . ALA A 1 85 ? 5.502 18.523 3.787 1.00 84.44 85 ALA A N 1
ATOM 695 C CA . ALA A 1 85 ? 6.662 17.980 3.083 1.00 84.44 85 ALA A CA 1
ATOM 696 C C . ALA A 1 85 ? 6.752 18.464 1.623 1.00 84.44 85 ALA A C 1
ATOM 698 O O . ALA A 1 85 ? 7.852 18.635 1.099 1.00 84.44 85 ALA A O 1
ATOM 699 N N . SER A 1 86 ? 5.611 18.720 0.970 1.00 86.81 86 SER A N 1
ATOM 700 C CA . SER A 1 86 ? 5.562 19.199 -0.419 1.00 86.81 86 SER A CA 1
ATOM 701 C C . SER A 1 86 ? 5.970 20.669 -0.594 1.00 86.81 86 SER A C 1
ATOM 703 O O . SER A 1 86 ? 6.451 21.037 -1.662 1.00 86.81 86 SER A O 1
ATOM 705 N N . TYR A 1 87 ? 5.869 21.500 0.453 1.00 84.81 87 TYR A N 1
ATOM 706 C CA . TYR A 1 87 ? 6.230 22.928 0.403 1.00 84.81 87 TYR A CA 1
ATOM 707 C C . TYR A 1 87 ? 7.748 23.207 0.340 1.00 84.81 87 TYR A C 1
ATOM 709 O O . TYR A 1 87 ? 8.172 24.362 0.389 1.00 84.81 87 TYR A O 1
ATOM 717 N N . GLY A 1 88 ? 8.577 22.173 0.172 1.00 70.44 88 GLY A N 1
ATOM 718 C CA . GLY A 1 88 ? 10.013 22.298 -0.069 1.00 70.44 88 GLY A CA 1
ATOM 719 C C . GLY A 1 88 ? 10.845 22.643 1.178 1.00 70.44 88 GLY A C 1
ATOM 720 O O . GLY A 1 88 ? 10.303 22.946 2.250 1.00 70.44 88 GLY A O 1
ATOM 721 N N . PRO A 1 89 ? 12.188 22.571 1.064 1.00 69.88 89 PRO A N 1
ATOM 722 C CA . PRO A 1 89 ? 13.113 22.717 2.185 1.00 69.88 89 PRO A CA 1
ATOM 723 C C . PRO A 1 89 ? 13.286 24.189 2.586 1.00 69.88 89 PRO A C 1
ATOM 725 O O . PRO A 1 89 ? 14.309 24.817 2.328 1.00 69.88 89 PRO A O 1
ATOM 728 N N . GLY A 1 90 ? 12.281 24.753 3.252 1.00 83.75 90 GLY A N 1
ATOM 729 C CA . GLY A 1 90 ? 12.466 25.937 4.085 1.00 83.75 90 GLY A CA 1
ATOM 730 C C . GLY A 1 90 ? 13.113 25.544 5.416 1.00 83.75 90 GLY A C 1
ATOM 731 O O . GLY A 1 90 ? 12.739 24.533 6.008 1.00 83.75 90 GLY A O 1
ATOM 732 N N . PHE A 1 91 ? 14.048 26.350 5.930 1.00 84.81 91 PHE A N 1
ATOM 733 C CA . PHE A 1 91 ? 14.677 26.116 7.243 1.00 84.81 91 PHE A CA 1
ATOM 734 C C . PHE A 1 91 ? 13.635 25.969 8.371 1.00 84.81 91 PHE A C 1
ATOM 736 O O . PHE A 1 91 ? 13.772 25.134 9.264 1.00 84.81 91 PHE A O 1
ATOM 743 N N . LEU A 1 92 ? 12.543 26.733 8.268 1.00 81.81 92 LEU A N 1
ATOM 744 C CA . LEU A 1 92 ? 11.400 26.684 9.177 1.00 81.81 92 LEU A CA 1
ATOM 745 C C . LEU A 1 92 ? 10.616 25.364 9.060 1.00 81.81 92 LEU A C 1
ATOM 747 O O . LEU A 1 92 ? 10.314 24.748 10.081 1.00 81.81 92 LEU A O 1
ATOM 751 N N . ASN A 1 93 ? 10.375 24.870 7.840 1.00 81.38 93 ASN A N 1
ATOM 752 C CA . ASN A 1 93 ? 9.719 23.576 7.613 1.00 81.38 93 ASN A CA 1
ATOM 753 C C . ASN A 1 93 ? 10.562 22.426 8.174 1.00 81.38 93 ASN A C 1
ATOM 755 O O . ASN A 1 93 ? 10.018 21.519 8.794 1.00 81.38 93 ASN A O 1
ATOM 759 N N . ALA A 1 94 ? 11.890 22.491 8.028 1.00 84.38 94 ALA A N 1
ATOM 760 C CA . ALA A 1 94 ? 12.799 21.491 8.583 1.00 84.38 94 ALA A CA 1
ATOM 761 C C . ALA A 1 94 ? 12.769 21.457 10.124 1.00 84.38 94 ALA A C 1
ATOM 763 O O . ALA A 1 94 ? 12.773 20.377 10.710 1.00 84.38 94 ALA A O 1
ATOM 764 N N . HIS A 1 95 ? 12.686 22.615 10.790 1.00 88.12 95 HIS A N 1
ATOM 765 C CA . HIS A 1 95 ? 12.542 22.680 12.251 1.00 88.12 95 HIS A CA 1
ATOM 766 C C . HIS A 1 95 ? 11.195 22.131 12.740 1.00 88.12 95 HIS A C 1
ATOM 768 O O . HIS A 1 95 ? 11.151 21.368 13.709 1.00 88.12 95 HIS A O 1
ATOM 774 N N . ILE A 1 96 ? 10.095 22.470 12.062 1.00 83.69 96 ILE A N 1
ATOM 775 C CA . ILE A 1 96 ? 8.768 21.919 12.382 1.00 83.69 96 ILE A CA 1
ATOM 776 C C . ILE A 1 96 ? 8.774 20.401 12.181 1.00 83.69 96 ILE A C 1
ATOM 778 O O . ILE A 1 96 ? 8.319 19.660 13.046 1.00 83.69 96 ILE A O 1
ATOM 782 N N . LEU A 1 97 ? 9.367 19.922 11.087 1.00 83.12 97 LEU A N 1
ATOM 783 C CA . LEU A 1 97 ? 9.506 18.498 10.805 1.00 83.12 97 LEU A CA 1
ATOM 784 C C . LEU A 1 97 ? 10.295 17.774 11.902 1.00 83.12 97 LEU A C 1
ATOM 786 O O . LEU A 1 97 ? 9.875 16.721 12.376 1.00 83.12 97 LEU A O 1
ATOM 790 N N . LEU A 1 98 ? 11.422 18.349 12.328 1.00 87.69 98 LEU A N 1
ATOM 791 C CA . LEU A 1 98 ? 12.282 17.765 13.353 1.00 87.69 98 LEU A CA 1
ATOM 792 C C . LEU A 1 98 ? 11.572 17.674 14.708 1.00 87.69 98 LEU A C 1
ATOM 794 O O . LEU A 1 98 ? 11.604 16.619 15.341 1.00 87.69 98 LEU A O 1
ATOM 798 N N . THR A 1 99 ? 10.905 18.749 15.140 1.00 87.94 99 THR A N 1
ATOM 799 C CA . THR A 1 99 ? 10.158 18.750 16.411 1.00 87.94 99 THR A CA 1
ATOM 800 C C . THR A 1 99 ? 9.027 17.726 16.384 1.00 87.94 99 THR A C 1
ATOM 802 O O . THR A 1 99 ? 8.812 17.001 17.348 1.00 87.94 99 THR A O 1
ATOM 805 N N . LEU A 1 100 ? 8.354 17.588 15.252 1.00 84.06 100 LEU A N 1
ATOM 806 C CA . LEU A 1 100 ? 7.260 16.652 15.051 1.00 84.06 100 LEU A CA 1
ATOM 807 C C . LEU A 1 100 ? 7.724 15.182 15.009 1.00 84.06 100 LEU A C 1
ATOM 809 O O . LEU A 1 100 ? 7.089 14.324 15.622 1.00 84.06 100 LEU A O 1
ATOM 813 N N . ILE A 1 101 ? 8.880 14.893 14.397 1.00 83.25 101 ILE A N 1
ATOM 814 C CA . ILE A 1 101 ? 9.548 13.582 14.502 1.00 83.25 101 ILE A CA 1
ATOM 815 C C . ILE A 1 101 ? 9.926 13.292 15.959 1.00 83.25 101 ILE A C 1
ATOM 817 O O . ILE A 1 101 ? 9.674 12.193 16.454 1.00 83.25 101 ILE A O 1
ATOM 821 N N . GLN A 1 102 ? 10.485 14.275 16.669 1.00 91.75 102 GLN A N 1
ATOM 822 C CA . GLN A 1 102 ? 10.838 14.133 18.080 1.00 91.75 102 GLN A CA 1
ATOM 823 C C . GLN A 1 102 ? 9.605 13.804 18.935 1.00 91.75 102 GLN A C 1
ATOM 825 O O . GLN A 1 102 ? 9.643 12.854 19.717 1.00 91.75 102 GLN A O 1
ATOM 830 N N . TYR A 1 103 ? 8.492 14.519 18.749 1.00 87.06 103 TYR A N 1
ATOM 831 C CA . TYR A 1 103 ? 7.229 14.217 19.427 1.00 87.06 103 TYR A CA 1
ATOM 832 C C . TYR A 1 103 ? 6.704 12.823 19.086 1.00 87.06 103 TYR A C 1
ATOM 834 O O . TYR A 1 103 ? 6.251 12.113 19.982 1.00 87.06 103 TYR A O 1
ATOM 842 N N . SER A 1 104 ? 6.811 12.393 17.827 1.00 82.38 104 SER A N 1
ATOM 843 C CA . SER A 1 104 ? 6.417 11.040 17.427 1.00 82.38 104 SER A CA 1
ATOM 844 C C . SER A 1 104 ? 7.231 9.964 18.137 1.00 82.38 104 SER A C 1
ATOM 846 O O . SER A 1 104 ? 6.667 8.952 18.546 1.00 82.38 104 SER A O 1
ATOM 848 N N . ILE A 1 105 ? 8.542 10.166 18.298 1.00 88.00 105 ILE A N 1
ATOM 849 C CA . ILE A 1 105 ? 9.411 9.231 19.022 1.00 88.00 105 ILE A CA 1
ATOM 850 C C . ILE A 1 105 ? 8.996 9.166 20.495 1.00 88.00 105 ILE A C 1
ATOM 852 O O . ILE A 1 105 ? 8.866 8.074 21.047 1.00 88.00 105 ILE A O 1
ATOM 856 N N . VAL A 1 106 ? 8.731 10.315 21.124 1.00 92.69 106 VAL A N 1
ATOM 857 C CA . VAL A 1 106 ? 8.278 10.372 22.524 1.00 92.69 106 VAL A CA 1
ATOM 858 C C . VAL A 1 106 ? 6.930 9.667 22.697 1.00 92.69 106 VAL A C 1
ATOM 860 O O . VAL A 1 106 ? 6.795 8.831 23.589 1.00 92.69 106 VAL A O 1
ATOM 863 N N . LEU A 1 107 ? 5.954 9.941 21.825 1.00 86.38 107 LEU A N 1
ATOM 864 C CA . LEU A 1 107 ? 4.646 9.279 21.833 1.00 86.38 107 LEU A CA 1
ATOM 865 C C . LEU A 1 107 ? 4.764 7.772 21.603 1.00 86.38 107 LEU A C 1
ATOM 867 O O . LEU A 1 107 ? 4.059 7.005 22.252 1.00 86.38 107 LEU A O 1
ATOM 871 N N . PHE A 1 108 ? 5.664 7.338 20.721 1.00 86.25 108 PHE A N 1
ATOM 872 C CA . PHE A 1 108 ? 5.911 5.922 20.476 1.00 86.25 108 PHE A CA 1
ATOM 873 C C . PHE A 1 108 ? 6.471 5.227 21.720 1.00 86.25 108 PHE A C 1
ATOM 875 O O . PHE A 1 108 ? 5.923 4.215 22.152 1.00 86.25 108 PHE A O 1
ATOM 882 N N . ILE A 1 109 ? 7.514 5.793 22.340 1.00 93.06 109 ILE A N 1
ATOM 883 C CA . ILE A 1 109 ? 8.098 5.253 23.576 1.00 93.06 109 ILE A CA 1
ATOM 884 C C . ILE A 1 109 ? 7.034 5.195 24.676 1.00 93.06 109 ILE A C 1
ATOM 886 O O . ILE A 1 109 ? 6.884 4.164 25.327 1.00 93.06 109 ILE A O 1
ATOM 890 N N . PHE A 1 110 ? 6.257 6.265 24.849 1.00 93.62 110 PHE A N 1
ATOM 891 C CA . PHE A 1 110 ? 5.194 6.333 25.850 1.00 93.62 110 PHE A CA 1
ATOM 892 C C . PHE A 1 110 ? 4.051 5.340 25.577 1.00 93.62 110 PHE A C 1
ATOM 894 O O . PHE A 1 110 ? 3.537 4.700 26.491 1.00 93.62 110 PHE A O 1
ATOM 901 N N . GLY A 1 111 ? 3.675 5.151 24.312 1.00 90.25 111 GLY A N 1
ATOM 902 C CA . GLY A 1 111 ? 2.685 4.156 23.907 1.00 90.25 111 GLY A CA 1
ATOM 903 C C . GLY A 1 111 ? 3.154 2.727 24.187 1.00 90.25 111 GLY A C 1
ATOM 904 O O . GLY A 1 111 ? 2.393 1.925 24.725 1.00 90.25 111 GLY A O 1
ATOM 905 N N . VAL A 1 112 ? 4.421 2.416 23.891 1.00 92.31 112 VAL A N 1
ATOM 906 C CA . VAL A 1 112 ? 5.024 1.106 24.182 1.00 92.31 112 VAL A CA 1
ATOM 907 C C . VAL A 1 112 ? 5.105 0.859 25.687 1.00 92.31 112 VAL A C 1
ATOM 909 O O . VAL A 1 112 ? 4.786 -0.243 26.133 1.00 92.31 112 VAL A O 1
ATOM 912 N N . THR A 1 113 ? 5.488 1.855 26.490 1.00 96.56 113 THR A N 1
ATOM 913 C CA . THR A 1 113 ? 5.551 1.689 27.949 1.00 96.56 113 THR A CA 1
ATOM 914 C C . THR A 1 113 ? 4.164 1.481 28.550 1.00 96.56 113 THR A C 1
ATOM 916 O O . THR A 1 113 ? 3.993 0.541 29.324 1.00 96.56 113 THR A O 1
ATOM 919 N N . ILE A 1 114 ? 3.154 2.262 28.148 1.00 95.69 114 ILE A N 1
ATOM 920 C CA . ILE A 1 114 ? 1.762 2.052 28.581 1.00 95.69 114 ILE A CA 1
ATOM 921 C C . ILE A 1 114 ? 1.256 0.679 28.146 1.00 95.69 114 ILE A C 1
ATOM 923 O O . ILE A 1 114 ? 0.683 -0.043 28.960 1.00 95.69 114 ILE A O 1
ATOM 927 N N . GLY A 1 115 ? 1.476 0.298 26.886 1.00 95.38 115 GLY A N 1
ATOM 928 C CA . GLY A 1 115 ? 1.056 -0.998 26.359 1.00 95.38 115 GLY A CA 1
ATOM 929 C C . GLY A 1 115 ? 1.711 -2.162 27.102 1.00 95.38 115 GLY A C 1
ATOM 930 O O . GLY A 1 115 ? 1.036 -3.128 27.447 1.00 95.38 115 GLY A O 1
ATOM 931 N N . SER A 1 116 ? 3.000 -2.041 27.421 1.00 96.62 116 SER A N 1
ATOM 932 C CA . SER A 1 116 ? 3.737 -3.025 28.217 1.00 96.62 116 SER A CA 1
ATOM 933 C C . SER A 1 116 ? 3.192 -3.132 29.643 1.00 96.62 116 SER A C 1
ATOM 935 O O . SER A 1 116 ? 2.953 -4.240 30.125 1.00 96.62 116 SER A O 1
ATOM 937 N N . ILE A 1 117 ? 2.912 -2.002 30.306 1.00 97.81 117 ILE A N 1
ATOM 938 C CA . ILE A 1 117 ? 2.318 -1.982 31.652 1.00 97.81 117 ILE A CA 1
ATOM 939 C C . ILE A 1 117 ? 0.915 -2.596 31.626 1.00 97.81 117 ILE A C 1
ATOM 941 O O . ILE A 1 117 ? 0.626 -3.491 32.417 1.00 97.81 117 ILE A O 1
ATOM 945 N N . ALA A 1 118 ? 0.052 -2.172 30.701 1.00 96.12 118 ALA A N 1
ATOM 946 C CA . ALA A 1 118 ? -1.310 -2.686 30.570 1.00 96.12 118 ALA A CA 1
ATOM 947 C C . ALA A 1 118 ? -1.329 -4.181 30.217 1.00 96.12 118 ALA A C 1
ATOM 949 O O . ALA A 1 118 ? -2.092 -4.943 30.807 1.00 96.12 118 ALA A O 1
ATOM 950 N N . GLY A 1 119 ? -0.455 -4.620 29.308 1.00 96.00 119 GLY A N 1
ATOM 951 C CA . GLY A 1 119 ? -0.294 -6.027 28.946 1.00 96.00 119 GLY A CA 1
ATOM 952 C C . GLY A 1 119 ? 0.219 -6.871 30.112 1.00 96.00 119 GLY A C 1
ATOM 953 O O . GLY A 1 119 ? -0.300 -7.957 30.359 1.00 96.00 119 GLY A O 1
ATOM 954 N N . SER A 1 120 ? 1.170 -6.343 30.886 1.00 96.94 120 SER A N 1
ATOM 955 C CA . SER A 1 120 ? 1.666 -6.992 32.103 1.00 96.94 120 SER A CA 1
ATOM 956 C C . SER A 1 120 ? 0.567 -7.104 33.162 1.00 96.94 120 SER A C 1
ATOM 958 O O . SER A 1 120 ? 0.386 -8.172 33.739 1.00 96.94 120 SER A O 1
ATOM 960 N N . LEU A 1 121 ? -0.221 -6.044 33.377 1.00 96.75 121 LEU A N 1
ATOM 961 C CA . LEU A 1 121 ? -1.360 -6.052 34.302 1.00 96.75 121 LEU A CA 1
ATOM 962 C C . LEU A 1 121 ? -2.449 -7.037 33.869 1.00 96.75 121 LEU A C 1
ATOM 964 O O . LEU A 1 121 ? -2.993 -7.756 34.708 1.00 96.75 121 LEU A O 1
ATOM 968 N N . LEU A 1 122 ? -2.748 -7.106 32.572 1.00 93.25 122 LEU A N 1
ATOM 969 C CA . LEU A 1 122 ? -3.705 -8.058 32.016 1.00 93.25 122 LEU A CA 1
ATOM 970 C C . LEU A 1 122 ? -3.205 -9.500 32.174 1.00 93.25 122 LEU A C 1
ATOM 972 O O . LEU A 1 122 ? -3.952 -10.360 32.635 1.00 93.25 122 LEU A O 1
ATOM 976 N N . GLY A 1 123 ? -1.930 -9.757 31.869 1.00 95.06 123 GLY A N 1
ATOM 977 C CA . GLY A 1 123 ? -1.295 -11.059 32.079 1.00 95.06 123 GLY A CA 1
ATOM 978 C C . GLY A 1 123 ? -1.297 -11.469 33.551 1.00 95.06 123 GLY A C 1
ATOM 979 O O . GLY A 1 123 ? -1.629 -12.606 33.882 1.00 95.06 123 GLY A O 1
ATOM 980 N N . MET A 1 124 ? -1.022 -10.523 34.447 1.00 95.88 124 MET A N 1
ATOM 981 C CA . MET A 1 124 ? -1.061 -10.745 35.889 1.00 95.88 124 MET A CA 1
ATOM 982 C C . MET A 1 124 ? -2.491 -11.001 36.381 1.00 95.88 124 MET A C 1
ATOM 984 O O . MET A 1 124 ? -2.718 -11.890 37.196 1.00 95.88 124 MET A O 1
ATOM 988 N N . THR A 1 125 ? -3.476 -10.300 35.821 1.00 93.12 125 THR A N 1
ATOM 989 C CA . THR A 1 125 ? -4.896 -10.536 36.100 1.00 93.12 125 THR A CA 1
ATOM 990 C C . THR A 1 125 ? -5.322 -11.924 35.638 1.00 93.12 125 THR A C 1
ATOM 992 O O . THR A 1 125 ? -5.969 -12.625 36.403 1.00 93.12 125 THR A O 1
ATOM 995 N N . HIS A 1 126 ? -4.903 -12.380 34.456 1.00 91.19 126 HIS A N 1
ATOM 996 C CA . HIS A 1 126 ? -5.143 -13.756 34.007 1.00 91.19 126 HIS A CA 1
ATOM 997 C C . HIS A 1 126 ? -4.430 -14.807 34.865 1.00 91.19 126 HIS A C 1
ATOM 999 O O . HIS A 1 126 ? -4.963 -15.897 35.067 1.00 91.19 126 HIS A O 1
ATOM 1005 N N . TYR A 1 127 ? -3.240 -14.488 35.379 1.00 93.25 127 TYR A N 1
ATOM 1006 C CA . TYR A 1 127 ? -2.504 -15.364 36.286 1.00 93.25 127 TYR A CA 1
ATOM 1007 C C . TYR A 1 127 ? -3.230 -15.538 37.630 1.00 93.25 127 TYR A C 1
ATOM 1009 O O . TYR A 1 127 ? -3.376 -16.665 38.105 1.00 93.25 127 TYR A O 1
ATOM 1017 N N . TYR A 1 128 ? -3.726 -14.445 38.224 1.00 94.25 128 TYR A N 1
ATOM 1018 C CA . TYR A 1 128 ? -4.449 -14.477 39.502 1.00 94.25 128 TYR A CA 1
ATOM 1019 C C . TYR A 1 128 ? -5.893 -14.968 39.361 1.00 94.25 128 TYR A C 1
ATOM 1021 O O . TYR A 1 128 ? -6.344 -15.797 40.149 1.00 94.25 128 TYR A O 1
ATOM 1029 N N . LEU A 1 129 ? -6.610 -14.517 38.331 1.00 88.38 129 LEU A N 1
ATOM 1030 C CA . LEU A 1 129 ? -7.917 -15.037 37.931 1.00 88.38 129 LEU A CA 1
ATOM 1031 C C . LEU A 1 129 ? -7.721 -16.257 37.041 1.00 88.38 129 LEU A C 1
ATOM 1033 O O . LEU A 1 129 ? -8.204 -16.288 35.908 1.00 88.38 129 LEU A O 1
ATOM 1037 N N . ARG A 1 130 ? -6.984 -17.252 37.548 1.00 71.31 130 ARG A N 1
ATOM 1038 C CA . ARG A 1 130 ? -6.792 -18.529 36.870 1.00 71.31 130 ARG A CA 1
ATOM 1039 C C . ARG A 1 130 ? -8.178 -19.071 36.557 1.00 71.31 130 ARG A C 1
ATOM 1041 O O . ARG A 1 130 ? -8.854 -19.558 37.461 1.00 71.31 130 ARG A O 1
ATOM 1048 N N . VAL A 1 131 ? -8.614 -18.909 35.304 1.00 66.62 131 VAL A N 1
ATOM 1049 C CA . VAL A 1 131 ? -9.929 -19.361 34.856 1.00 66.62 131 VAL A CA 1
ATOM 1050 C C . VAL A 1 131 ? -9.939 -20.842 35.190 1.00 66.62 131 VAL A C 1
ATOM 1052 O O . VAL A 1 131 ? -9.090 -21.572 34.663 1.00 66.62 131 VAL A O 1
ATOM 1055 N N . PRO A 1 132 ? -10.771 -21.283 36.150 1.00 72.50 132 PRO A N 1
ATOM 1056 C CA . PRO A 1 132 ? -10.792 -22.683 36.501 1.00 72.50 132 PRO A CA 1
ATOM 1057 C C . PRO A 1 132 ? -11.076 -23.418 35.198 1.00 72.50 132 PRO A C 1
ATOM 1059 O O . PRO A 1 132 ? -11.982 -23.029 34.462 1.00 72.50 132 PRO A O 1
ATOM 1062 N N . ASN A 1 133 ? -10.271 -24.436 34.888 1.00 62.34 133 ASN A N 1
ATOM 1063 C CA . ASN A 1 133 ? -10.382 -25.244 33.669 1.00 62.34 133 ASN A CA 1
ATOM 1064 C C . ASN A 1 133 ? -11.634 -26.146 33.712 1.00 62.34 133 ASN A C 1
ATOM 1066 O O . ASN A 1 133 ? -11.624 -27.307 33.320 1.00 62.34 133 ASN A O 1
ATOM 1070 N N . VAL A 1 134 ? -12.709 -25.623 34.293 1.00 65.75 134 VAL A N 1
ATOM 1071 C CA . VAL A 1 134 ? -14.068 -26.060 34.084 1.00 65.75 134 VAL A CA 1
ATOM 1072 C C . VAL A 1 134 ? -14.396 -25.540 32.698 1.00 65.75 134 VAL A C 1
ATOM 1074 O O . VAL A 1 134 ? -14.379 -24.332 32.472 1.00 65.75 134 VAL A O 1
ATOM 1077 N N . TYR A 1 135 ? -14.642 -26.454 31.766 1.00 64.38 135 TYR A N 1
ATOM 1078 C CA . TYR A 1 135 ? -15.209 -26.135 30.467 1.00 64.38 135 TYR A CA 1
ATOM 1079 C C . TYR A 1 135 ? -16.511 -25.362 30.698 1.00 64.38 135 TYR A C 1
ATOM 1081 O O . TYR A 1 135 ? -17.578 -25.946 30.882 1.00 64.38 135 TYR A O 1
ATOM 1089 N N . LEU A 1 136 ? -16.417 -24.033 30.749 1.00 58.00 136 LEU A N 1
ATOM 1090 C CA . LEU A 1 136 ? -17.556 -23.160 30.570 1.00 58.00 136 LEU A CA 1
ATOM 1091 C C . LEU A 1 136 ? -17.976 -23.407 29.135 1.00 58.00 136 LEU A C 1
ATOM 1093 O O . LEU A 1 136 ? -17.360 -22.908 28.196 1.00 58.00 136 LEU A O 1
ATOM 1097 N N . ASP A 1 137 ? -18.973 -24.267 28.987 1.00 72.94 137 ASP A N 1
ATOM 1098 C CA . ASP A 1 137 ? -19.659 -24.505 27.735 1.00 72.94 137 ASP A CA 1
ATOM 1099 C C . ASP A 1 137 ? -20.213 -23.138 27.300 1.00 72.94 137 ASP A C 1
ATOM 1101 O O . ASP A 1 137 ? -21.256 -22.686 27.778 1.00 72.94 137 ASP A O 1
ATOM 1105 N N . LEU A 1 138 ? -19.441 -22.406 26.483 1.00 72.31 138 LEU A N 1
ATOM 1106 C CA . LEU A 1 138 ? -19.762 -21.046 26.027 1.00 72.31 138 LEU A CA 1
ATOM 1107 C C . LEU A 1 138 ? -21.136 -21.017 25.357 1.00 72.31 138 LEU A C 1
ATOM 1109 O O . LEU A 1 138 ? -21.829 -20.003 25.370 1.00 72.31 138 LEU A O 1
ATOM 1113 N N . THR A 1 139 ? -21.561 -22.161 24.834 1.00 81.88 139 THR A N 1
ATOM 1114 C CA . THR A 1 139 ? -22.901 -22.431 24.335 1.00 81.88 139 THR A CA 1
ATOM 1115 C C . THR A 1 139 ? -23.972 -22.225 25.409 1.00 81.88 139 THR A C 1
ATOM 1117 O O . THR A 1 139 ? -24.935 -21.505 25.174 1.00 81.88 139 THR A O 1
ATOM 1120 N N . LEU A 1 140 ? -23.792 -22.775 26.614 1.00 81.19 140 LEU A N 1
ATOM 1121 C CA . LEU A 1 140 ? -24.744 -22.623 27.720 1.00 81.19 140 LEU A CA 1
ATOM 1122 C C . LEU A 1 140 ? -24.707 -21.211 28.310 1.00 81.19 140 LEU A C 1
ATOM 1124 O O . LEU A 1 140 ? -25.754 -20.647 28.623 1.00 81.19 140 LEU A O 1
ATOM 1128 N N . LEU A 1 141 ? -23.516 -20.614 28.424 1.00 81.00 141 LEU A N 1
ATOM 1129 C CA . LEU A 1 141 ? -23.379 -19.244 28.921 1.00 81.00 141 LEU A CA 1
ATOM 1130 C C . LEU A 1 141 ? -23.999 -18.232 27.947 1.00 81.00 141 LEU A C 1
ATOM 1132 O O . LEU A 1 141 ? -24.715 -17.329 28.374 1.00 81.00 141 LEU A O 1
ATOM 1136 N N . SER A 1 142 ? -23.768 -18.394 26.642 1.00 84.38 142 SER A N 1
ATOM 1137 C CA . SER A 1 142 ? -24.370 -17.532 25.622 1.00 84.38 142 SER A CA 1
ATOM 1138 C C . SER A 1 142 ? -25.884 -17.708 25.558 1.00 84.38 142 SER A C 1
ATOM 1140 O O . SER A 1 142 ? -26.583 -16.702 25.526 1.00 84.38 142 SER A O 1
ATOM 1142 N N . GLN A 1 143 ? -26.407 -18.937 25.642 1.00 88.62 143 GLN A N 1
ATOM 1143 C CA . GLN A 1 143 ? -27.852 -19.176 25.738 1.00 88.62 143 GLN A CA 1
ATOM 1144 C C . GLN A 1 143 ? -28.452 -18.513 26.981 1.00 88.62 143 GLN A C 1
ATOM 1146 O O . GLN A 1 143 ? -29.448 -17.807 26.867 1.00 88.62 143 GLN A O 1
ATOM 1151 N N . TYR A 1 144 ? -27.801 -18.624 28.142 1.00 90.69 144 TYR A N 1
ATOM 1152 C CA . TYR A 1 144 ? -28.255 -17.965 29.368 1.00 90.69 144 TYR A CA 1
ATOM 1153 C C . TYR A 1 144 ? -28.252 -16.431 29.261 1.00 90.69 144 TYR A C 1
ATOM 1155 O O . TYR A 1 144 ? -29.198 -15.772 29.700 1.00 90.69 144 TYR A O 1
ATOM 1163 N N . ILE A 1 145 ? -27.211 -15.844 28.657 1.00 87.38 145 ILE A N 1
ATOM 1164 C CA . ILE A 1 145 ? -27.132 -14.394 28.421 1.00 87.38 145 ILE A CA 1
ATOM 1165 C C . ILE A 1 145 ? -28.215 -13.956 27.426 1.00 87.38 145 ILE A C 1
ATOM 1167 O O . ILE A 1 145 ? -28.903 -12.967 27.677 1.00 87.38 145 ILE A O 1
ATOM 1171 N N . ILE A 1 146 ? -28.415 -14.701 26.334 1.00 87.06 146 ILE A N 1
ATOM 1172 C CA . ILE A 1 146 ? -29.459 -14.428 25.339 1.00 87.06 146 ILE A CA 1
ATOM 1173 C C . ILE A 1 146 ? -30.846 -14.514 25.982 1.00 87.06 146 ILE A C 1
ATOM 1175 O O . ILE A 1 146 ? -31.653 -13.610 25.779 1.00 87.06 146 ILE A O 1
ATOM 1179 N N . ASP A 1 147 ? -31.117 -15.523 26.811 1.00 90.06 147 ASP A N 1
ATOM 1180 C CA . ASP A 1 147 ? -32.398 -15.675 27.505 1.00 90.06 147 ASP A CA 1
ATOM 1181 C C . ASP A 1 147 ? -32.643 -14.539 28.506 1.00 90.06 147 ASP A C 1
ATOM 1183 O O . ASP A 1 147 ? -33.730 -13.959 28.536 1.00 90.06 147 ASP A O 1
ATOM 1187 N N . LYS A 1 148 ? -31.620 -14.126 29.265 1.00 86.69 148 LYS A N 1
ATOM 1188 C CA . LYS A 1 148 ? -31.683 -12.947 30.149 1.00 86.69 148 LYS A CA 1
ATOM 1189 C C . LYS A 1 148 ? -31.963 -11.658 29.374 1.00 86.69 148 LYS A C 1
ATOM 1191 O O . LYS A 1 148 ? -32.811 -10.869 29.797 1.00 86.69 148 LYS A O 1
ATOM 1196 N N . ILE A 1 149 ? -31.290 -11.444 28.242 1.00 85.25 149 ILE A N 1
ATOM 1197 C CA . ILE A 1 149 ? -31.514 -10.279 27.373 1.00 85.25 149 ILE A CA 1
ATOM 1198 C C . ILE A 1 149 ? -32.922 -10.332 26.773 1.00 85.25 149 ILE A C 1
ATOM 1200 O O . ILE A 1 149 ? -33.610 -9.314 26.740 1.00 85.25 149 ILE A O 1
ATOM 1204 N N . LYS A 1 150 ? -33.402 -11.506 26.358 1.00 86.44 150 LYS A N 1
ATOM 1205 C CA . LYS A 1 150 ? -34.745 -11.698 25.796 1.00 86.44 150 LYS A CA 1
ATOM 1206 C C . LYS A 1 150 ? -35.846 -11.440 26.827 1.00 86.44 150 LYS A C 1
ATOM 1208 O O . LYS A 1 150 ? -36.855 -10.817 26.511 1.00 86.44 150 LYS A O 1
ATOM 1213 N N . ILE A 1 151 ? -35.647 -11.855 28.078 1.00 86.19 151 ILE A N 1
ATOM 1214 C CA . ILE A 1 151 ? -36.564 -11.547 29.185 1.00 86.19 151 ILE A CA 1
ATOM 1215 C C . ILE A 1 151 ? -36.558 -10.041 29.482 1.00 86.19 151 ILE A C 1
ATOM 1217 O O . ILE A 1 151 ? -37.627 -9.445 29.596 1.00 86.19 151 ILE A O 1
ATOM 1221 N N . SER A 1 152 ? -35.378 -9.414 29.544 1.00 80.62 152 SER A N 1
ATOM 1222 C CA . SER A 1 152 ? -35.241 -7.972 29.800 1.00 80.62 152 SER A CA 1
ATOM 1223 C C . SER A 1 152 ? -35.877 -7.123 28.691 1.00 80.62 152 SER A C 1
ATOM 1225 O O . SER A 1 152 ? -36.689 -6.237 28.955 1.00 80.62 152 SER A O 1
ATOM 1227 N N . THR A 1 153 ? -35.612 -7.458 27.427 1.00 78.31 153 THR A N 1
ATOM 1228 C CA . THR A 1 153 ? -36.216 -6.784 26.266 1.00 78.31 153 THR A CA 1
ATOM 1229 C C . THR A 1 153 ? -37.728 -6.994 26.201 1.00 78.31 153 THR A C 1
ATOM 1231 O O . THR A 1 153 ? -38.453 -6.046 25.917 1.00 78.31 153 THR A O 1
ATOM 1234 N N . ASN A 1 154 ? -38.248 -8.171 26.565 1.00 77.81 154 ASN A N 1
ATOM 1235 C CA . ASN A 1 154 ? -39.695 -8.389 26.679 1.00 77.81 154 ASN A CA 1
ATOM 1236 C C . ASN A 1 154 ? -40.346 -7.585 27.817 1.00 77.81 154 ASN A C 1
ATOM 1238 O O . ASN A 1 154 ? -41.512 -7.205 27.694 1.00 77.81 154 ASN A O 1
ATOM 1242 N N . MET A 1 155 ? -39.625 -7.298 28.906 1.00 74.12 155 MET A N 1
ATOM 1243 C CA . MET A 1 155 ? -40.124 -6.415 29.968 1.00 74.12 155 MET A CA 1
ATOM 1244 C C . MET A 1 155 ? -40.140 -4.940 29.556 1.00 74.12 155 MET A C 1
ATOM 1246 O O . MET A 1 155 ? -41.014 -4.211 30.011 1.00 74.12 155 MET A O 1
ATOM 1250 N N . ILE A 1 156 ? -39.237 -4.512 28.668 1.00 75.31 156 ILE A N 1
ATOM 1251 C CA . ILE A 1 156 ? -39.169 -3.130 28.162 1.00 75.31 156 ILE A CA 1
ATOM 1252 C C . ILE A 1 156 ? -40.124 -2.912 26.974 1.00 75.31 156 ILE A C 1
ATOM 1254 O O . ILE A 1 156 ? -40.761 -1.866 26.864 1.00 75.31 156 ILE A O 1
ATOM 1258 N N . ASN A 1 157 ? -40.308 -3.912 26.111 1.00 73.19 157 ASN A N 1
ATOM 1259 C CA . ASN A 1 157 ? -41.155 -3.781 24.922 1.00 73.19 157 ASN A CA 1
ATOM 1260 C C . ASN A 1 157 ? -42.657 -3.784 25.248 1.00 73.19 157 ASN A C 1
ATOM 1262 O O . ASN A 1 157 ? -43.430 -3.140 24.544 1.00 73.19 157 ASN A O 1
ATOM 1266 N N . LYS A 1 158 ? -43.088 -4.450 26.329 1.00 75.31 158 LYS A N 1
ATOM 1267 C CA . LYS A 1 158 ? -44.492 -4.432 26.785 1.00 75.31 158 LYS A CA 1
ATOM 1268 C C . LYS A 1 158 ? -45.007 -3.029 27.158 1.00 75.31 158 LYS A C 1
ATOM 1270 O O . LYS A 1 158 ? -46.057 -2.648 26.641 1.00 75.31 158 LYS A O 1
ATOM 1275 N N . PRO A 1 159 ? -44.320 -2.235 28.003 1.00 78.69 159 PRO A N 1
ATOM 1276 C CA . PRO A 1 159 ? -44.770 -0.884 28.316 1.00 78.69 159 PRO A CA 1
ATOM 1277 C C . PRO A 1 159 ? -44.685 0.045 27.101 1.00 78.69 159 PRO A C 1
ATOM 1279 O O . PRO A 1 159 ? -45.606 0.827 26.895 1.00 78.69 159 PRO A O 1
ATOM 1282 N N . ILE A 1 160 ? -43.663 -0.083 26.245 1.00 75.31 160 ILE A N 1
ATOM 1283 C CA . ILE A 1 160 ? -43.542 0.738 25.025 1.00 75.31 160 ILE A CA 1
ATOM 1284 C C . ILE A 1 160 ? -44.678 0.439 24.038 1.00 75.31 160 ILE A C 1
ATOM 1286 O O . ILE A 1 160 ? -45.272 1.365 23.491 1.00 75.31 160 ILE A O 1
ATOM 1290 N N . ALA A 1 161 ? -45.040 -0.833 23.846 1.00 78.06 161 ALA A N 1
ATOM 1291 C CA . ALA A 1 161 ? -46.174 -1.208 23.004 1.00 78.06 161 ALA A CA 1
ATOM 1292 C C . ALA A 1 161 ? -47.502 -0.668 23.560 1.00 78.06 161 ALA A C 1
ATOM 1294 O O . ALA A 1 161 ? -48.317 -0.154 22.795 1.00 78.06 161 ALA A O 1
ATOM 1295 N N . ASN A 1 162 ? -47.698 -0.709 24.882 1.00 82.50 162 ASN A N 1
ATOM 1296 C CA . ASN A 1 162 ? -48.880 -0.127 25.520 1.00 82.50 162 ASN A CA 1
ATOM 1297 C C . ASN A 1 162 ? -48.929 1.402 25.369 1.00 82.50 162 ASN A C 1
ATOM 1299 O O . ASN A 1 162 ? -49.998 1.938 25.088 1.00 82.50 162 ASN A O 1
ATOM 1303 N N . ILE A 1 163 ? -47.787 2.092 25.485 1.00 84.75 163 ILE A N 1
ATOM 1304 C CA . ILE A 1 163 ? -47.677 3.541 25.241 1.00 84.75 163 ILE A CA 1
ATOM 1305 C C . ILE A 1 163 ? -47.981 3.867 23.774 1.00 84.75 163 ILE A C 1
ATOM 1307 O O . ILE A 1 163 ? -48.692 4.821 23.477 1.00 84.75 163 ILE A O 1
ATOM 1311 N N . TRP A 1 164 ? -47.493 3.062 22.830 1.00 83.12 164 TRP A N 1
ATOM 1312 C CA . TRP A 1 164 ? -47.780 3.281 21.415 1.00 83.12 164 TRP A CA 1
ATOM 1313 C C . TRP A 1 164 ? -49.264 3.083 21.090 1.00 83.12 164 TRP A C 1
ATOM 1315 O O . TRP A 1 164 ? -49.831 3.849 20.314 1.00 83.12 164 TRP A O 1
ATOM 1325 N N . GLN A 1 165 ? -49.926 2.102 21.714 1.00 86.88 165 GLN A N 1
ATOM 1326 C CA . GLN A 1 165 ? -51.371 1.906 21.561 1.00 86.88 165 GLN A CA 1
ATOM 1327 C C . GLN A 1 165 ? -52.180 3.050 22.183 1.00 86.88 165 GLN A C 1
ATOM 1329 O O . GLN A 1 165 ? -53.145 3.504 21.571 1.00 86.88 165 GLN A O 1
ATOM 1334 N N . THR A 1 166 ? -51.786 3.575 23.348 1.00 88.50 166 THR A N 1
ATOM 1335 C CA . THR A 1 166 ? -52.467 4.742 23.934 1.00 88.50 166 THR A CA 1
ATOM 1336 C C . THR A 1 166 ? -52.255 6.002 23.103 1.00 88.50 166 THR A C 1
ATOM 1338 O O . THR A 1 166 ? -53.222 6.724 22.872 1.00 88.50 166 THR A O 1
ATOM 1341 N N . VAL A 1 167 ? -51.050 6.236 22.573 1.00 87.75 167 VAL A N 1
ATOM 1342 C CA . VAL A 1 167 ? -50.779 7.342 21.637 1.00 87.75 167 VAL A CA 1
ATOM 1343 C C . VAL A 1 167 ? -51.595 7.180 20.358 1.00 87.75 167 VAL A C 1
ATOM 1345 O O . VAL A 1 167 ? -52.229 8.134 19.921 1.00 87.75 167 VAL A O 1
ATOM 1348 N N . LYS A 1 168 ? -51.658 5.977 19.780 1.00 87.44 168 LYS A N 1
ATOM 1349 C CA . LYS A 1 168 ? -52.458 5.711 18.578 1.00 87.44 168 LYS A CA 1
ATOM 1350 C C . LYS A 1 168 ? -53.949 5.965 18.821 1.00 87.44 168 LYS A C 1
ATOM 1352 O O . LYS A 1 168 ? -54.588 6.621 18.004 1.00 87.44 168 LYS A O 1
ATOM 1357 N N . ASN A 1 169 ? -54.484 5.519 19.957 1.00 88.25 169 ASN A N 1
ATOM 1358 C CA . ASN A 1 169 ? -55.872 5.781 20.344 1.00 88.25 169 ASN A CA 1
ATOM 1359 C C . ASN A 1 169 ? -56.129 7.277 20.588 1.00 88.25 169 ASN A C 1
ATOM 1361 O O . ASN A 1 169 ? -57.196 7.776 20.239 1.00 88.25 169 ASN A O 1
ATOM 1365 N N . LEU A 1 170 ? -55.155 8.009 21.138 1.00 89.31 170 LEU A N 1
ATOM 1366 C CA . LEU A 1 170 ? -55.239 9.458 21.322 1.00 89.31 170 LEU A CA 1
ATOM 1367 C C . LEU A 1 170 ? -55.223 10.201 19.977 1.00 89.31 170 LEU A C 1
ATOM 1369 O O . LEU A 1 170 ? -56.041 11.088 19.764 1.00 89.31 170 LEU A O 1
ATOM 1373 N N . VAL A 1 171 ? -54.344 9.810 19.050 1.00 88.31 171 VAL A N 1
ATOM 1374 C CA . VAL A 1 171 ? -54.260 10.388 17.700 1.00 88.31 171 VAL A CA 1
ATOM 1375 C C . VAL A 1 171 ? -55.545 10.127 16.918 1.00 88.31 171 VAL A C 1
ATOM 1377 O O . VAL A 1 171 ? -56.080 11.059 16.329 1.00 88.31 171 VAL A O 1
ATOM 1380 N N . ILE A 1 172 ? -56.098 8.910 16.971 1.00 85.69 172 ILE A N 1
ATOM 1381 C CA . ILE A 1 172 ? -57.401 8.602 16.357 1.00 85.69 172 ILE A CA 1
ATOM 1382 C C . ILE A 1 172 ? -58.516 9.435 17.002 1.00 85.69 172 ILE A C 1
ATOM 1384 O O . ILE A 1 172 ? -59.387 9.927 16.300 1.00 85.69 172 ILE A O 1
ATOM 1388 N N . LYS A 1 173 ? -58.486 9.664 18.319 1.00 85.81 173 LYS A N 1
ATOM 1389 C CA . LYS A 1 173 ? -59.494 10.493 18.994 1.00 85.81 173 LYS A CA 1
ATOM 1390 C C . LYS A 1 173 ? -59.391 11.984 18.641 1.00 85.81 173 LYS A C 1
ATOM 1392 O O . LYS A 1 173 ? -60.412 12.659 18.610 1.00 85.81 173 LYS A O 1
ATOM 1397 N N . ILE A 1 174 ? -58.182 12.498 18.402 1.00 84.56 174 ILE A N 1
ATOM 1398 C CA . ILE A 1 174 ? -57.941 13.916 18.083 1.00 84.56 174 ILE A CA 1
ATOM 1399 C C . ILE A 1 174 ? -58.154 14.203 16.589 1.00 84.56 174 ILE A C 1
ATOM 1401 O O . ILE A 1 174 ? -58.729 15.230 16.251 1.00 84.56 174 ILE A O 1
ATOM 1405 N N . PHE A 1 175 ? -57.715 13.308 15.701 1.00 78.50 175 PHE A N 1
ATOM 1406 C CA . PHE A 1 175 ? -57.751 13.512 14.245 1.00 78.50 175 PHE A CA 1
ATOM 1407 C C . PHE A 1 175 ? -58.857 12.724 13.525 1.00 78.50 175 PHE A C 1
ATOM 1409 O O . PHE A 1 175 ? -59.195 13.036 12.388 1.00 78.50 175 PHE A O 1
ATOM 1416 N N . GLY A 1 176 ? -59.455 11.718 14.165 1.00 64.56 176 GLY A N 1
ATOM 1417 C CA . GLY A 1 176 ? -60.532 10.896 13.597 1.00 64.56 176 GLY A CA 1
ATOM 1418 C C . GLY A 1 176 ? -61.928 11.512 13.697 1.00 64.56 176 GLY A C 1
ATOM 1419 O O . GLY A 1 176 ? -62.902 10.833 13.401 1.00 64.56 176 GLY A O 1
ATOM 1420 N N . HIS A 1 177 ? -62.042 12.779 14.104 1.00 58.25 177 HIS A N 1
ATOM 1421 C CA . HIS A 1 177 ? -63.283 13.557 14.000 1.00 58.25 177 HIS A CA 1
ATOM 1422 C C . HIS A 1 177 ? -63.326 14.406 12.725 1.00 58.25 177 HIS A C 1
ATOM 1424 O O . HIS A 1 177 ? -63.933 15.469 12.686 1.00 58.25 177 HIS A O 1
ATOM 1430 N N . THR A 1 178 ? -62.648 13.936 11.679 1.00 56.22 178 THR A N 1
ATOM 1431 C CA . THR A 1 178 ? -62.890 14.448 10.335 1.00 56.22 178 THR A CA 1
ATOM 1432 C C . THR A 1 178 ? -64.110 13.694 9.829 1.00 56.22 178 THR A C 1
ATOM 1434 O O . THR A 1 178 ? -64.034 12.480 9.657 1.00 56.22 178 THR A O 1
ATOM 1437 N N . ASP A 1 179 ? -65.235 14.393 9.713 1.00 57.44 179 ASP A N 1
ATOM 1438 C CA . ASP A 1 179 ? -66.519 13.865 9.264 1.00 57.44 179 ASP A CA 1
ATOM 1439 C C . ASP A 1 179 ? -66.374 13.164 7.901 1.00 57.44 179 ASP A C 1
ATOM 1441 O O . ASP A 1 179 ? -66.451 13.791 6.845 1.00 57.44 179 ASP A O 1
ATOM 1445 N N . GLU A 1 180 ? -66.143 11.849 7.906 1.00 53.84 180 GLU A N 1
ATOM 1446 C CA . GLU A 1 180 ? -66.425 11.015 6.741 1.00 53.84 180 GLU A CA 1
ATOM 1447 C C . GLU A 1 180 ? -67.935 10.802 6.701 1.00 53.84 180 GLU A C 1
ATOM 1449 O O . GLU A 1 180 ? -68.502 9.895 7.316 1.00 53.84 180 GLU A O 1
ATOM 1454 N N . GLU A 1 181 ? -68.584 11.712 5.978 1.00 51.56 181 GLU A N 1
ATOM 1455 C CA . GLU A 1 181 ? -69.907 11.514 5.418 1.00 51.56 181 GLU A CA 1
ATOM 1456 C C . GLU A 1 181 ? -70.011 10.121 4.788 1.00 51.56 181 GLU A C 1
ATOM 1458 O O . GLU A 1 181 ? -69.226 9.692 3.940 1.00 51.56 181 GLU A O 1
ATOM 1463 N N . SER A 1 182 ? -71.039 9.423 5.243 1.00 51.97 182 SER A N 1
ATOM 1464 C CA . SER A 1 182 ? -71.515 8.133 4.787 1.00 51.97 182 SER A CA 1
ATOM 1465 C C . SER A 1 182 ? -71.590 8.015 3.262 1.00 51.97 182 SER A C 1
ATOM 1467 O O . SER A 1 182 ? -72.462 8.613 2.633 1.00 51.97 182 SER A O 1
ATOM 1469 N N . VAL A 1 183 ? -70.797 7.113 2.682 1.00 50.03 183 VAL A N 1
ATOM 1470 C CA . VAL A 1 183 ? -71.177 6.429 1.439 1.00 50.03 183 VAL A CA 1
ATOM 1471 C C . VAL A 1 183 ? -71.309 4.945 1.735 1.00 50.03 183 VAL A C 1
ATOM 1473 O O . VAL A 1 183 ? -70.369 4.155 1.698 1.00 50.03 183 VAL A O 1
ATOM 1476 N N . THR A 1 184 ? -72.536 4.584 2.084 1.00 47.09 184 THR A N 1
ATOM 1477 C CA . THR A 1 184 ? -73.021 3.217 2.191 1.00 47.09 184 THR A CA 1
ATOM 1478 C C . THR A 1 184 ? -72.962 2.574 0.807 1.00 47.09 184 THR A C 1
ATOM 1480 O O . THR A 1 184 ? -73.691 2.968 -0.096 1.00 47.09 184 THR A O 1
ATOM 1483 N N . THR A 1 185 ? -72.114 1.567 0.612 1.00 42.59 185 THR A N 1
ATOM 1484 C CA . THR A 1 185 ? -72.302 0.597 -0.475 1.00 42.59 185 THR A CA 1
ATOM 1485 C C . THR A 1 185 ? -72.256 -0.793 0.134 1.00 42.59 185 THR A C 1
ATOM 1487 O O . THR A 1 185 ? -71.206 -1.310 0.506 1.00 42.59 185 THR A O 1
ATOM 1490 N N . GLN A 1 186 ? -73.452 -1.350 0.307 1.00 49.09 186 GLN A N 1
ATOM 1491 C CA . GLN A 1 186 ? -73.672 -2.750 0.627 1.00 49.09 186 GLN A CA 1
ATOM 1492 C C . GLN A 1 186 ? -73.273 -3.592 -0.588 1.00 49.09 186 GLN A C 1
ATOM 1494 O O . GLN A 1 186 ? -73.868 -3.443 -1.651 1.00 49.09 186 GLN A O 1
ATOM 1499 N N . THR A 1 187 ? -72.335 -4.518 -0.406 1.00 42.72 187 THR A N 1
ATOM 1500 C CA . THR A 1 187 ? -72.226 -5.696 -1.271 1.00 42.72 187 THR A CA 1
ATOM 1501 C C . THR A 1 187 ? -72.171 -6.919 -0.369 1.00 42.72 187 THR A C 1
ATOM 1503 O O . THR A 1 187 ? -71.127 -7.281 0.169 1.00 42.72 187 THR A O 1
ATOM 1506 N N . GLN A 1 188 ? -73.344 -7.517 -0.162 1.00 51.31 188 GLN A N 1
ATOM 1507 C CA . GLN A 1 188 ? -73.480 -8.894 0.294 1.00 51.31 188 GLN A CA 1
ATOM 1508 C C . GLN A 1 188 ? -72.965 -9.815 -0.813 1.00 51.31 188 GLN A C 1
ATOM 1510 O O . GLN A 1 188 ? -73.420 -9.731 -1.953 1.00 51.31 188 GLN A O 1
ATOM 1515 N N . THR A 1 189 ? -72.055 -10.727 -0.487 1.00 41.88 189 THR A N 1
ATOM 1516 C CA . THR A 1 189 ? -71.937 -11.992 -1.221 1.00 41.88 189 THR A CA 1
ATOM 1517 C C . THR A 1 189 ? -71.528 -13.086 -0.244 1.00 41.88 189 THR A C 1
ATOM 1519 O O . THR A 1 189 ? -70.360 -13.352 0.018 1.00 41.88 189 THR A O 1
ATOM 1522 N N . GLU A 1 190 ? -72.573 -13.642 0.351 1.00 51.88 190 GLU A N 1
ATOM 1523 C CA . GLU A 1 190 ? -72.723 -15.029 0.768 1.00 51.88 190 GLU A CA 1
ATOM 1524 C C . GLU A 1 190 ? -72.239 -15.979 -0.336 1.00 51.88 190 GLU A C 1
ATOM 1526 O O . GLU A 1 190 ? -72.821 -15.959 -1.413 1.00 51.88 190 GLU A O 1
ATOM 1531 N N . ILE A 1 191 ? -71.206 -16.791 -0.076 1.00 50.28 191 ILE A N 1
ATOM 1532 C CA . ILE A 1 191 ? -71.102 -18.167 -0.592 1.00 50.28 191 ILE A CA 1
ATOM 1533 C C . ILE A 1 191 ? -70.420 -19.024 0.478 1.00 50.28 191 ILE A C 1
ATOM 1535 O O . ILE A 1 191 ? -69.205 -19.015 0.671 1.00 50.28 191 ILE A O 1
ATOM 1539 N N . GLU A 1 192 ? -71.274 -19.763 1.168 1.00 51.62 192 GLU A N 1
ATOM 1540 C CA . GLU A 1 192 ? -71.014 -20.984 1.910 1.00 51.62 192 GLU A CA 1
ATOM 1541 C C . GLU A 1 192 ? -70.516 -22.078 0.944 1.00 51.62 192 GLU A C 1
ATOM 1543 O O . GLU A 1 192 ? -71.108 -22.305 -0.108 1.00 51.62 192 GLU A O 1
ATOM 1548 N N . THR A 1 193 ? -69.415 -22.760 1.262 1.00 44.09 193 THR A N 1
ATOM 1549 C CA . THR A 1 193 ? -69.109 -24.077 0.674 1.00 44.09 193 THR A CA 1
ATOM 1550 C C . THR A 1 193 ? -68.351 -24.929 1.682 1.00 44.09 193 THR A C 1
ATOM 1552 O O . THR A 1 193 ? -67.129 -24.902 1.808 1.00 44.09 193 THR A O 1
ATOM 1555 N N . GLU A 1 194 ? -69.140 -25.694 2.426 1.00 53.75 194 GLU A N 1
ATOM 1556 C CA . GLU A 1 194 ? -68.733 -26.855 3.203 1.00 53.75 194 GLU A CA 1
ATOM 1557 C C . GLU A 1 194 ? -68.163 -27.916 2.238 1.00 53.75 194 GLU A C 1
ATOM 1559 O O . GLU A 1 194 ? -68.866 -28.424 1.368 1.00 53.75 194 GLU A O 1
ATOM 1564 N N . THR A 1 195 ? -66.875 -28.252 2.349 1.00 47.06 195 THR A N 1
ATOM 1565 C CA . THR A 1 195 ? -66.299 -29.442 1.699 1.00 47.06 195 THR A CA 1
ATOM 1566 C C . THR A 1 195 ? -65.609 -30.282 2.763 1.00 47.06 195 THR A C 1
ATOM 1568 O O . THR A 1 195 ? -64.535 -29.948 3.257 1.00 47.06 195 THR A O 1
ATOM 1571 N N . LYS A 1 196 ? -66.285 -31.368 3.146 1.00 50.25 196 LYS A N 1
ATOM 1572 C CA . LYS A 1 196 ? -65.777 -32.429 4.018 1.00 50.25 196 LYS A CA 1
ATOM 1573 C C . LYS A 1 196 ? -64.682 -33.205 3.289 1.00 50.25 196 LYS A C 1
ATOM 1575 O O . LYS A 1 196 ? -64.971 -33.884 2.305 1.00 50.25 196 LYS A O 1
ATOM 1580 N N . GLU A 1 197 ? -63.455 -33.155 3.799 1.00 53.72 197 GLU A N 1
ATOM 1581 C CA . GLU A 1 197 ? -62.408 -34.112 3.435 1.00 53.72 197 GLU A CA 1
ATOM 1582 C C . GLU A 1 197 ? -62.478 -35.371 4.323 1.00 53.72 197 GLU A C 1
ATOM 1584 O O . GLU A 1 197 ? -62.726 -35.272 5.530 1.00 53.72 197 GLU A O 1
ATOM 1589 N N . PRO A 1 198 ? -62.268 -36.570 3.749 1.00 57.84 198 PRO A N 1
ATOM 1590 C CA . PRO A 1 198 ? -62.232 -37.820 4.492 1.00 57.84 198 PRO A CA 1
ATOM 1591 C C . PRO A 1 198 ? -60.920 -37.980 5.272 1.00 57.84 198 PRO A C 1
ATOM 1593 O O . PRO A 1 198 ? -59.818 -37.910 4.729 1.00 57.84 198 PRO A O 1
ATOM 1596 N N . VAL A 1 199 ? -61.064 -38.268 6.564 1.00 49.78 199 VAL A N 1
ATOM 1597 C CA . VAL A 1 199 ? -59.990 -38.634 7.492 1.00 49.78 199 VAL A CA 1
ATOM 1598 C C . VAL A 1 199 ? -59.380 -39.973 7.065 1.00 49.78 199 VAL A C 1
ATOM 1600 O O . VAL A 1 199 ? -60.005 -41.021 7.209 1.00 49.78 199 VAL A O 1
ATOM 1603 N N . ILE A 1 200 ? -58.145 -39.950 6.556 1.00 50.66 200 ILE A N 1
ATOM 1604 C CA . ILE A 1 200 ? -57.309 -41.148 6.410 1.00 50.66 200 ILE A CA 1
ATOM 1605 C C . ILE A 1 200 ? -56.426 -41.242 7.655 1.00 50.66 200 ILE A C 1
ATOM 1607 O O . ILE A 1 200 ? -55.418 -40.545 7.787 1.00 50.66 200 ILE A O 1
ATOM 1611 N N . GLU A 1 201 ? -56.826 -42.106 8.586 1.00 45.41 201 GLU A N 1
ATOM 1612 C CA . GLU A 1 201 ? -56.021 -42.488 9.743 1.00 45.41 201 GLU A CA 1
ATOM 1613 C C . GLU A 1 201 ? -54.751 -43.202 9.267 1.00 45.41 201 GLU A C 1
ATOM 1615 O O . GLU A 1 201 ? -54.766 -44.361 8.855 1.00 45.41 201 GLU A O 1
ATOM 1620 N N . THR A 1 202 ? -53.619 -42.501 9.314 1.00 51.19 202 THR A N 1
ATOM 1621 C CA . THR A 1 202 ? -52.307 -43.138 9.195 1.00 51.19 202 THR A CA 1
ATOM 1622 C C . THR A 1 202 ? -51.905 -43.695 10.564 1.00 51.19 202 THR A C 1
ATOM 1624 O O . THR A 1 202 ? -51.984 -42.978 11.569 1.00 51.19 202 THR A O 1
ATOM 1627 N N . PRO A 1 203 ? -51.475 -44.967 10.649 1.00 48.50 203 PRO A N 1
ATOM 1628 C CA . PRO A 1 203 ? -51.119 -45.592 11.913 1.00 48.50 203 PRO A CA 1
ATOM 1629 C C . PRO A 1 203 ? -49.936 -44.858 12.552 1.00 48.50 203 PRO A C 1
ATOM 1631 O O . PRO A 1 203 ? -48.831 -44.813 12.012 1.00 48.50 203 PRO A O 1
ATOM 1634 N N . ARG A 1 204 ? -50.174 -44.284 13.737 1.00 44.41 204 ARG A N 1
ATOM 1635 C CA . ARG A 1 204 ? -49.131 -43.763 14.627 1.00 44.41 204 ARG A CA 1
ATOM 1636 C C . ARG A 1 204 ? -48.269 -44.923 15.118 1.00 44.41 204 ARG A C 1
ATOM 1638 O O . ARG A 1 204 ? -48.537 -45.511 16.166 1.00 44.41 204 ARG A O 1
ATOM 1645 N N . THR A 1 205 ? -47.203 -45.221 14.388 1.00 45.09 205 THR A N 1
ATOM 1646 C CA . THR A 1 205 ? -46.095 -46.021 14.905 1.00 45.09 205 THR A CA 1
ATOM 1647 C C . THR A 1 205 ? -45.452 -45.229 16.038 1.00 45.09 205 THR A C 1
ATOM 1649 O O . THR A 1 205 ? -44.801 -44.208 15.817 1.00 45.09 205 THR A O 1
ATOM 1652 N N . LYS A 1 206 ? -45.695 -45.664 17.277 1.00 45.00 206 LYS A N 1
ATOM 1653 C CA . LYS A 1 206 ? -45.032 -45.145 18.474 1.00 45.00 206 LYS A CA 1
ATOM 1654 C C . LYS A 1 206 ? -43.541 -45.456 18.355 1.00 45.00 206 LYS A C 1
ATOM 1656 O O . LYS A 1 206 ? -43.115 -46.560 18.676 1.00 45.00 206 LYS A O 1
ATOM 1661 N N . ILE A 1 207 ? -42.760 -44.496 17.870 1.00 51.84 207 ILE A N 1
ATOM 1662 C CA . ILE A 1 207 ? -41.305 -44.547 17.995 1.00 51.84 207 ILE A CA 1
ATOM 1663 C C . ILE A 1 207 ? -41.011 -44.347 19.488 1.00 51.84 207 ILE A C 1
ATOM 1665 O O . ILE A 1 207 ? -41.437 -43.330 20.047 1.00 51.84 207 ILE A O 1
ATOM 1669 N N . PRO A 1 208 ? -40.367 -45.311 20.167 1.00 51.72 208 PRO A N 1
ATOM 1670 C CA . PRO A 1 208 ? -40.004 -45.144 21.562 1.00 51.72 208 PRO A CA 1
ATOM 1671 C C . PRO A 1 208 ? -39.087 -43.929 21.681 1.00 51.72 208 PRO A C 1
ATOM 1673 O O . PRO A 1 208 ? -38.087 -43.810 20.974 1.00 51.72 208 PRO A O 1
ATOM 1676 N N . VAL A 1 209 ? -39.464 -43.010 22.568 1.00 51.47 209 VAL A N 1
ATOM 1677 C CA . VAL A 1 209 ? -38.650 -41.861 22.960 1.00 51.47 209 VAL A CA 1
ATOM 1678 C C . VAL A 1 209 ? -37.370 -42.417 23.577 1.00 51.47 209 VAL A C 1
ATOM 1680 O O . VAL A 1 209 ? -37.351 -42.826 24.737 1.00 51.47 209 VAL A O 1
ATOM 1683 N N . ALA A 1 210 ? -36.314 -42.495 22.767 1.00 50.66 210 ALA A N 1
ATOM 1684 C CA . ALA A 1 210 ? -34.987 -42.857 23.222 1.00 50.66 210 ALA A CA 1
ATOM 1685 C C . ALA A 1 210 ? -34.505 -41.751 24.161 1.00 50.66 210 ALA A C 1
ATOM 1687 O O . ALA A 1 210 ? -34.168 -40.642 23.736 1.00 50.66 210 ALA A O 1
ATOM 1688 N N . VAL A 1 211 ? -34.531 -42.060 25.456 1.00 49.69 211 VAL A N 1
ATOM 1689 C CA . VAL A 1 211 ? -33.917 -41.280 26.526 1.00 49.69 211 VAL A CA 1
ATOM 1690 C C . VAL A 1 211 ? -32.479 -40.989 26.106 1.00 49.69 211 VAL A C 1
ATOM 1692 O O . VAL A 1 211 ? -31.658 -41.897 26.019 1.00 49.69 211 VAL A O 1
ATOM 1695 N N . HIS A 1 212 ? -32.197 -39.728 25.779 1.00 46.62 212 HIS A N 1
ATOM 1696 C CA . HIS A 1 212 ? -30.865 -39.272 25.396 1.00 46.62 212 HIS A CA 1
ATOM 1697 C C . HIS A 1 212 ? -29.951 -39.313 26.625 1.00 46.62 212 HIS A C 1
ATOM 1699 O O . HIS A 1 212 ? -29.804 -38.328 27.350 1.00 46.62 212 HIS A O 1
ATOM 1705 N N . SER A 1 213 ? -29.337 -40.467 26.876 1.00 46.56 213 SER A N 1
ATOM 1706 C CA . SER A 1 213 ? -28.162 -40.565 27.728 1.00 46.56 213 SER A CA 1
ATOM 1707 C C . SER A 1 213 ? -26.995 -39.901 26.994 1.00 46.56 213 SER A C 1
ATOM 1709 O O . SER A 1 213 ? -26.556 -40.307 25.922 1.00 46.56 213 SER A O 1
ATOM 1711 N N . ARG A 1 214 ? -26.535 -38.793 27.570 1.00 52.06 214 ARG A N 1
ATOM 1712 C CA . ARG A 1 214 ? -25.474 -37.930 27.055 1.00 52.06 214 ARG A CA 1
ATOM 1713 C C . ARG A 1 214 ? -24.127 -38.658 27.165 1.00 52.06 214 ARG A C 1
ATOM 1715 O O . ARG A 1 214 ? -23.423 -38.493 28.155 1.00 52.06 214 ARG A O 1
ATOM 1722 N N . SER A 1 215 ? -23.775 -39.487 26.180 1.00 44.56 215 SER A N 1
ATOM 1723 C CA . SER A 1 215 ? -22.442 -40.094 26.077 1.00 44.56 215 SER A CA 1
ATOM 1724 C C . SER A 1 215 ? -21.617 -39.401 24.993 1.00 44.56 215 SER A C 1
ATOM 1726 O O . SER A 1 215 ? -21.852 -39.588 23.800 1.00 44.56 215 SER A O 1
ATOM 1728 N N . ASN A 1 216 ? -20.623 -38.618 25.415 1.00 52.62 216 ASN A N 1
ATOM 1729 C CA . ASN A 1 216 ? -19.600 -38.029 24.549 1.00 52.62 216 ASN A CA 1
ATOM 1730 C C . ASN A 1 216 ? -18.578 -39.096 24.119 1.00 52.62 216 ASN A C 1
ATOM 1732 O O . ASN A 1 216 ? -17.416 -39.056 24.519 1.00 52.62 216 ASN A O 1
ATOM 1736 N N . SER A 1 217 ? -19.004 -40.069 23.321 1.00 51.16 217 SER A N 1
ATOM 1737 C CA . SER A 1 217 ? -18.096 -40.998 22.654 1.00 51.16 217 SER A CA 1
ATOM 1738 C C . SER A 1 217 ? -18.486 -41.115 21.187 1.00 51.16 217 SER A C 1
ATOM 1740 O O . SER A 1 217 ? -19.662 -41.136 20.827 1.00 51.16 217 SER A O 1
ATOM 1742 N N . THR A 1 218 ? -17.483 -41.188 20.320 1.00 60.69 218 THR A N 1
ATOM 1743 C CA . THR A 1 218 ? -17.606 -41.393 18.867 1.00 60.69 218 THR A CA 1
ATOM 1744 C C . THR A 1 218 ? -18.461 -42.612 18.487 1.00 60.69 218 THR A C 1
ATOM 1746 O O . THR A 1 218 ? -18.935 -42.694 17.357 1.00 60.69 218 THR A O 1
ATOM 1749 N N . ALA A 1 219 ? -18.735 -43.512 19.437 1.00 62.50 219 ALA A N 1
ATOM 1750 C CA . ALA A 1 219 ? -19.678 -44.617 19.300 1.00 62.50 219 ALA A CA 1
ATOM 1751 C C . ALA A 1 219 ? -21.134 -44.157 19.077 1.00 62.50 219 ALA A C 1
ATOM 1753 O O . ALA A 1 219 ? -21.856 -44.791 18.316 1.00 62.50 219 ALA A O 1
ATOM 1754 N N . SER A 1 220 ? -21.552 -43.020 19.649 1.00 57.97 220 SER A N 1
ATOM 1755 C CA . SER A 1 220 ? -22.914 -42.491 19.468 1.00 57.97 220 SER A CA 1
ATOM 1756 C C . SER A 1 220 ? -23.187 -42.052 18.025 1.00 57.97 220 SER A C 1
ATOM 1758 O O . SER A 1 220 ? -24.307 -42.188 17.538 1.00 57.97 220 SER A O 1
ATOM 1760 N N . VAL A 1 221 ? -22.162 -41.580 17.310 1.00 69.00 221 VAL A N 1
ATOM 1761 C CA . VAL A 1 221 ? -22.301 -41.175 15.902 1.00 69.00 221 VAL A CA 1
ATOM 1762 C C . VAL A 1 221 ? -22.498 -42.399 15.000 1.00 69.00 221 VAL A C 1
ATOM 1764 O O . VAL A 1 221 ? -23.255 -42.329 14.035 1.00 69.00 221 VAL A O 1
ATOM 1767 N N . LEU A 1 222 ? -21.877 -43.533 15.340 1.00 69.44 222 LEU A N 1
ATOM 1768 C CA . LEU A 1 222 ? -22.042 -44.797 14.617 1.00 69.44 222 LEU A CA 1
ATOM 1769 C C . LEU A 1 222 ? -23.418 -45.433 14.861 1.00 69.44 222 LEU A C 1
ATOM 1771 O O . LEU A 1 222 ? -24.009 -45.959 13.920 1.00 69.44 222 LEU A O 1
ATOM 1775 N N . ASP A 1 223 ? -23.965 -45.315 16.073 1.00 74.31 223 ASP A N 1
ATOM 1776 C CA . ASP A 1 223 ? -25.324 -45.789 16.371 1.00 74.31 223 ASP A CA 1
ATOM 1777 C C . ASP A 1 223 ? -26.408 -44.940 15.696 1.00 74.31 223 ASP A C 1
ATOM 1779 O O . ASP A 1 223 ? -27.409 -45.468 15.224 1.00 74.31 223 ASP A O 1
ATOM 1783 N N . VAL A 1 224 ? -26.210 -43.626 15.566 1.00 71.88 224 VAL A N 1
ATOM 1784 C CA . VAL A 1 224 ? -27.151 -42.779 14.812 1.00 71.88 224 VAL A CA 1
ATOM 1785 C C . VAL A 1 224 ? -27.044 -43.040 13.304 1.00 71.88 224 VAL A C 1
ATOM 1787 O O . VAL A 1 224 ? -28.058 -43.034 12.606 1.00 71.88 224 VAL A O 1
ATOM 1790 N N . ALA A 1 225 ? -25.841 -43.325 12.796 1.00 72.62 225 ALA A N 1
ATOM 1791 C CA . ALA A 1 225 ? -25.638 -43.682 11.393 1.00 72.62 225 ALA A CA 1
ATOM 1792 C C . ALA A 1 225 ? -26.252 -45.046 11.027 1.00 72.62 225 ALA A C 1
ATOM 1794 O O . ALA A 1 225 ? -26.690 -45.219 9.891 1.00 72.62 225 ALA A O 1
ATOM 1795 N N . SER A 1 226 ? -26.334 -45.994 11.970 1.00 77.44 226 SER A N 1
ATOM 1796 C CA . SER A 1 226 ? -26.914 -47.324 11.727 1.00 77.44 226 SER A CA 1
ATOM 1797 C C . SER A 1 226 ? -28.444 -47.313 11.610 1.00 77.44 226 SER A C 1
ATOM 1799 O O . SER A 1 226 ? -29.021 -48.197 10.977 1.00 77.44 226 SER A O 1
ATOM 1801 N N . VAL A 1 227 ? -29.104 -46.290 12.163 1.00 80.50 227 VAL A N 1
ATOM 1802 C CA . VAL A 1 227 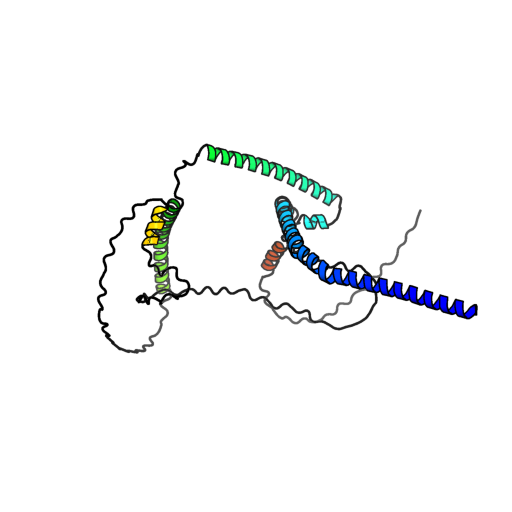? -30.566 -46.113 12.104 1.00 80.50 227 VAL A CA 1
ATOM 1803 C C . VAL A 1 227 ? -30.999 -45.296 10.878 1.00 80.50 227 VAL A C 1
ATOM 1805 O O . VAL A 1 227 ? -32.185 -45.261 10.540 1.00 80.50 227 VAL A O 1
ATOM 1808 N N . MET A 1 228 ? -30.068 -44.651 10.166 1.00 77.38 228 MET A N 1
ATOM 1809 C CA . MET A 1 228 ? -30.428 -43.902 8.964 1.00 77.38 228 MET A CA 1
ATOM 1810 C C . MET A 1 228 ? -30.788 -44.844 7.802 1.00 77.38 228 MET A C 1
ATOM 1812 O O . MET A 1 228 ? -30.045 -45.780 7.505 1.00 77.38 228 MET A O 1
ATOM 1816 N N . PRO A 1 229 ? -31.915 -44.602 7.103 1.00 76.12 229 PRO A N 1
ATOM 1817 C CA . PRO A 1 229 ? -32.291 -45.396 5.943 1.00 76.12 229 PRO A CA 1
ATOM 1818 C C . PRO A 1 229 ? -31.202 -45.291 4.870 1.00 76.12 229 PRO A C 1
ATOM 1820 O O . PRO A 1 229 ? -30.773 -44.193 4.511 1.00 76.12 229 PRO A O 1
ATOM 1823 N N . SER A 1 230 ? -30.776 -46.443 4.346 1.00 72.06 230 SER A N 1
ATOM 1824 C CA . SER A 1 230 ? -29.651 -46.590 3.399 1.00 72.06 230 SER A CA 1
ATOM 1825 C C . SER A 1 230 ? -29.752 -45.757 2.107 1.00 72.06 230 SER A C 1
ATOM 1827 O O . SER A 1 230 ? -28.769 -45.608 1.384 1.00 72.06 230 SER A O 1
ATOM 1829 N N . ASP A 1 231 ? -30.910 -45.152 1.839 1.00 71.19 231 ASP A N 1
ATOM 1830 C CA . ASP A 1 231 ? -31.146 -44.261 0.703 1.00 71.19 231 ASP A CA 1
ATOM 1831 C C . ASP A 1 231 ? -30.679 -42.808 0.933 1.00 71.19 231 ASP A C 1
ATOM 1833 O O . ASP A 1 231 ? -30.672 -42.022 -0.015 1.00 71.19 231 ASP A O 1
ATOM 1837 N N . PHE A 1 232 ? -30.256 -42.425 2.146 1.00 71.00 232 PHE A N 1
ATOM 1838 C CA . PHE A 1 232 ? -29.909 -41.029 2.468 1.00 71.00 232 PHE A CA 1
ATOM 1839 C C . PHE A 1 232 ? -28.664 -40.503 1.728 1.00 71.00 232 PHE A C 1
ATOM 1841 O O . PHE A 1 232 ? -28.556 -39.305 1.474 1.00 71.00 232 PHE A O 1
ATOM 1848 N N . PHE A 1 233 ? -27.739 -41.386 1.338 1.00 69.25 233 PHE A N 1
ATOM 1849 C CA . PHE A 1 233 ? -26.480 -41.007 0.682 1.00 69.25 233 PHE A CA 1
ATOM 1850 C C . PHE A 1 233 ? -26.417 -41.358 -0.808 1.00 69.25 233 PHE A C 1
ATOM 1852 O O . PHE A 1 233 ? -25.338 -41.296 -1.386 1.00 69.25 233 PHE A O 1
ATOM 1859 N N . GLN A 1 234 ? -27.532 -41.716 -1.456 1.00 73.50 234 GLN A N 1
ATOM 1860 C CA . GLN A 1 234 ? -27.523 -41.974 -2.900 1.00 73.50 234 GLN A CA 1
ATOM 1861 C C . GLN A 1 234 ? -27.532 -40.648 -3.689 1.00 73.50 234 GLN A C 1
ATOM 1863 O O . GLN A 1 234 ? -28.556 -39.955 -3.711 1.00 73.50 234 GLN A O 1
ATOM 1868 N N . PRO A 1 235 ? -26.437 -40.279 -4.386 1.00 55.00 235 PRO A N 1
ATOM 1869 C CA . PRO A 1 235 ? -26.425 -39.099 -5.237 1.00 55.00 235 PRO A CA 1
ATOM 1870 C C . PRO A 1 235 ? -27.262 -39.384 -6.491 1.00 55.00 235 PRO A C 1
ATOM 1872 O O . PRO A 1 235 ? -26.842 -40.120 -7.377 1.00 55.00 235 PRO A O 1
ATOM 1875 N N . GLY A 1 236 ? -28.470 -38.820 -6.576 1.00 63.78 236 GLY A N 1
ATOM 1876 C CA . GLY A 1 236 ? -29.238 -38.834 -7.830 1.00 63.78 236 GLY A CA 1
ATOM 1877 C C . GLY A 1 236 ? -30.758 -38.841 -7.702 1.00 63.78 236 GLY A C 1
ATOM 1878 O O . GLY A 1 236 ? -31.443 -38.469 -8.654 1.00 63.78 236 GLY A O 1
ATOM 1879 N N . LYS A 1 237 ? -31.320 -39.190 -6.541 1.00 50.91 237 LYS A N 1
ATOM 1880 C CA . LYS A 1 237 ? -32.770 -39.099 -6.325 1.00 50.91 237 LYS A CA 1
ATOM 1881 C C . LYS A 1 237 ? -33.104 -37.774 -5.652 1.00 50.91 237 LYS A C 1
ATOM 1883 O O . LYS A 1 237 ? -32.933 -37.611 -4.449 1.00 50.91 237 LYS A O 1
ATOM 1888 N N . LYS A 1 238 ? -33.584 -36.810 -6.445 1.00 59.66 238 LYS A N 1
ATOM 1889 C CA . LYS A 1 238 ? -34.187 -35.578 -5.914 1.00 59.66 238 LYS A CA 1
ATOM 1890 C C . LYS A 1 238 ? -35.296 -35.988 -4.933 1.00 59.66 238 LYS A C 1
ATOM 1892 O O . LYS A 1 238 ? -36.155 -36.779 -5.333 1.00 59.66 238 LYS A O 1
ATOM 1897 N N . PRO A 1 239 ? -35.290 -35.502 -3.681 1.00 53.00 239 PRO A N 1
ATOM 1898 C CA . PRO A 1 239 ? -36.307 -35.884 -2.715 1.00 53.00 239 PRO A CA 1
ATOM 1899 C C . PRO A 1 239 ? -37.682 -35.526 -3.281 1.00 53.00 239 PRO A C 1
ATOM 1901 O O . PRO A 1 239 ? -37.916 -34.386 -3.694 1.00 53.00 239 PRO A O 1
ATOM 1904 N N . LYS A 1 240 ? -38.591 -36.510 -3.336 1.00 55.78 240 LYS A N 1
ATOM 1905 C CA . LYS A 1 240 ? -40.010 -36.246 -3.589 1.00 55.78 240 LYS A CA 1
ATOM 1906 C C . LYS A 1 240 ? -40.461 -35.285 -2.497 1.00 55.78 240 LYS A C 1
ATOM 1908 O O . LYS A 1 240 ? -40.463 -35.640 -1.323 1.00 55.78 240 LYS A O 1
ATOM 1913 N N . ARG A 1 241 ? -40.762 -34.054 -2.912 1.00 46.34 241 ARG A N 1
ATOM 1914 C CA . ARG A 1 241 ? -41.245 -32.955 -2.080 1.00 46.34 241 ARG A CA 1
ATOM 1915 C C . ARG A 1 241 ? -42.392 -33.482 -1.222 1.00 46.34 241 ARG A C 1
ATOM 1917 O O . ARG A 1 241 ? -43.474 -33.743 -1.739 1.00 46.34 241 ARG A O 1
ATOM 1924 N N . LEU A 1 242 ? -42.122 -33.688 0.062 1.00 43.47 242 LEU A N 1
ATOM 1925 C CA . LEU A 1 242 ? -43.148 -34.018 1.036 1.00 43.47 242 LEU A CA 1
ATOM 1926 C C . LEU A 1 242 ? -44.015 -32.763 1.142 1.00 43.47 242 LEU A C 1
ATOM 1928 O O . LEU A 1 242 ? -43.571 -31.734 1.654 1.00 43.47 242 LEU A O 1
ATOM 1932 N N . VAL A 1 243 ? -45.200 -32.804 0.534 1.00 47.56 243 VAL A N 1
ATOM 1933 C CA . VAL A 1 243 ? -46.207 -31.752 0.667 1.00 47.56 243 VAL A CA 1
ATOM 1934 C C . VAL A 1 243 ? -46.748 -31.876 2.083 1.00 47.56 243 VAL A C 1
ATOM 1936 O O . VAL A 1 243 ? -47.691 -32.611 2.350 1.00 47.56 243 VAL A O 1
ATOM 1939 N N . VAL A 1 244 ? -46.072 -31.215 3.018 1.00 41.47 244 VAL A N 1
ATOM 1940 C CA . VAL A 1 244 ? -46.630 -30.944 4.336 1.00 41.47 244 VAL A CA 1
ATOM 1941 C C . VAL A 1 244 ? -47.681 -29.866 4.110 1.00 41.47 244 VAL A C 1
ATOM 1943 O O . VAL A 1 244 ? -47.346 -28.738 3.744 1.00 41.47 244 VAL A O 1
ATOM 1946 N N . HIS A 1 245 ? -48.950 -30.238 4.253 1.00 39.03 245 HIS A N 1
ATOM 1947 C CA . HIS A 1 245 ? -50.058 -29.296 4.248 1.00 39.03 245 HIS A CA 1
ATOM 1948 C C . HIS A 1 245 ? -49.935 -28.449 5.522 1.00 39.03 245 HIS A C 1
ATOM 1950 O O . HIS A 1 245 ? -50.326 -28.867 6.607 1.00 39.03 245 HIS A O 1
ATOM 1956 N N . ILE A 1 246 ? -49.282 -27.293 5.403 1.00 43.94 246 ILE A N 1
ATOM 1957 C CA . ILE A 1 246 ? -49.237 -26.282 6.457 1.00 43.94 246 ILE A CA 1
ATOM 1958 C C . ILE A 1 246 ? -50.433 -25.369 6.212 1.00 43.94 246 ILE A C 1
ATOM 1960 O O . ILE A 1 246 ? -50.524 -24.707 5.178 1.00 43.94 246 ILE A O 1
ATOM 1964 N N . GLU A 1 247 ? -51.369 -25.404 7.148 1.00 41.12 247 GLU A N 1
ATOM 1965 C CA . GLU A 1 247 ? -52.517 -24.510 7.237 1.00 41.12 247 GLU A CA 1
ATOM 1966 C C . GLU A 1 247 ? -52.028 -23.046 7.299 1.00 41.12 247 GLU A C 1
ATOM 1968 O O . GLU A 1 247 ? -51.124 -22.736 8.086 1.00 41.12 247 GLU A O 1
ATOM 1973 N N . PRO A 1 248 ? -52.533 -22.136 6.446 1.00 39.88 248 PRO A N 1
ATOM 1974 C CA . PRO A 1 248 ? -51.997 -20.786 6.356 1.00 39.88 248 PRO A CA 1
ATOM 1975 C C . PRO A 1 248 ? -52.456 -19.951 7.554 1.00 39.88 248 PRO A C 1
ATOM 1977 O O . PRO A 1 248 ? -53.586 -19.467 7.596 1.00 39.88 248 PRO A O 1
ATOM 1980 N N . SER A 1 249 ? -51.558 -19.718 8.515 1.00 38.59 249 SER A N 1
ATOM 1981 C CA . SER A 1 249 ? -51.764 -18.648 9.485 1.00 38.59 249 SER A CA 1
ATOM 1982 C C . SER A 1 249 ? -51.510 -17.299 8.804 1.00 38.59 249 SER A C 1
ATOM 1984 O O . SER A 1 249 ? -50.437 -16.978 8.288 1.00 38.59 249 SER A O 1
ATOM 1986 N N . THR A 1 250 ? -52.567 -16.502 8.750 1.00 49.69 250 THR A N 1
ATOM 1987 C CA . THR A 1 250 ? -52.558 -15.102 8.339 1.00 49.69 250 THR A CA 1
ATOM 1988 C C . THR A 1 250 ? -51.664 -14.268 9.253 1.00 49.69 250 THR A C 1
ATOM 1990 O O . THR A 1 250 ? -52.047 -14.017 10.394 1.00 49.69 250 THR A O 1
ATOM 1993 N N . ARG A 1 251 ? -50.532 -13.799 8.710 1.00 42.75 251 ARG A N 1
ATOM 1994 C CA . ARG A 1 251 ? -49.783 -12.549 8.994 1.00 42.75 251 ARG A CA 1
ATOM 1995 C C . ARG A 1 251 ? -48.279 -12.822 9.004 1.00 42.75 251 ARG A C 1
ATOM 1997 O O . ARG A 1 251 ? -47.752 -13.375 9.953 1.00 42.75 251 ARG A O 1
ATOM 2004 N N . ASP A 1 252 ? -47.583 -12.363 7.971 1.00 38.72 252 ASP A N 1
ATOM 2005 C CA . ASP A 1 252 ? -46.841 -11.106 8.083 1.00 38.72 252 ASP A CA 1
ATOM 2006 C C . ASP A 1 252 ? -46.244 -10.707 6.729 1.00 38.72 252 ASP A C 1
ATOM 2008 O O . ASP A 1 252 ? -45.671 -11.509 5.992 1.00 38.72 252 ASP A O 1
ATOM 2012 N N . ARG A 1 253 ? -46.430 -9.428 6.393 1.00 41.22 253 ARG A N 1
ATOM 2013 C CA . ARG A 1 253 ? -45.830 -8.764 5.236 1.00 41.22 253 ARG A CA 1
ATOM 2014 C C . ARG A 1 253 ? -44.310 -8.887 5.333 1.00 41.22 253 ARG A C 1
ATOM 2016 O O . ARG A 1 253 ? -43.693 -8.266 6.194 1.00 41.22 253 ARG A O 1
ATOM 2023 N N . GLN A 1 254 ? -43.710 -9.624 4.405 1.00 37.66 254 GLN A N 1
ATOM 2024 C CA . GLN A 1 254 ? -42.279 -9.534 4.154 1.00 37.66 254 GLN A CA 1
ATOM 2025 C C . GLN A 1 254 ? -41.959 -8.145 3.590 1.00 37.66 254 GLN A C 1
ATOM 2027 O O . GLN A 1 254 ? -42.357 -7.795 2.479 1.00 37.66 254 GLN A O 1
ATOM 2032 N N . LEU A 1 255 ? -41.232 -7.353 4.379 1.00 44.41 255 LEU A N 1
ATOM 2033 C CA . LEU A 1 255 ? -40.415 -6.251 3.887 1.00 44.41 255 LEU A CA 1
ATOM 2034 C C . LEU A 1 255 ? -39.344 -6.850 2.976 1.00 44.41 255 LEU A C 1
ATOM 2036 O O . LEU A 1 255 ? -38.337 -7.389 3.428 1.00 44.41 255 LEU A O 1
ATOM 2040 N N . GLN A 1 256 ? -39.606 -6.783 1.678 1.00 39.31 256 GLN A N 1
ATOM 2041 C CA . GLN A 1 256 ? -38.648 -7.072 0.629 1.00 39.31 256 GLN A CA 1
ATOM 2042 C C . GLN A 1 256 ? -37.626 -5.926 0.631 1.00 39.31 256 GLN A C 1
ATOM 2044 O O . GLN A 1 256 ? -37.860 -4.864 0.057 1.00 39.31 256 GLN A O 1
ATOM 2049 N N . THR A 1 257 ? -36.509 -6.091 1.339 1.00 44.00 257 THR A N 1
ATOM 2050 C CA . THR A 1 257 ? -35.359 -5.189 1.220 1.00 44.00 257 THR A CA 1
ATOM 2051 C C . THR A 1 257 ? -34.703 -5.425 -0.134 1.00 44.00 257 THR A C 1
ATOM 2053 O O . THR A 1 257 ? -33.794 -6.235 -0.300 1.00 44.00 257 THR A O 1
ATOM 2056 N N . VAL A 1 258 ? -35.212 -4.710 -1.134 1.00 43.47 258 VAL A N 1
ATOM 2057 C CA . VAL A 1 258 ? -34.543 -4.498 -2.413 1.00 43.47 258 VAL A CA 1
ATOM 2058 C C . VAL A 1 258 ? -33.238 -3.763 -2.111 1.00 43.47 258 VAL A C 1
ATOM 2060 O O . VAL A 1 258 ? -33.246 -2.598 -1.713 1.00 43.47 258 VAL A O 1
ATOM 2063 N N . TYR A 1 259 ? -32.107 -4.447 -2.269 1.00 36.50 259 TYR A N 1
ATOM 2064 C CA . TYR A 1 259 ? -30.809 -3.787 -2.343 1.00 36.50 259 TYR A CA 1
ATOM 2065 C C . TYR A 1 259 ? -30.772 -2.976 -3.642 1.00 36.50 259 TYR A C 1
ATOM 2067 O O . TYR A 1 259 ? -30.393 -3.482 -4.697 1.00 36.50 259 TYR A O 1
ATOM 2075 N N . ASN A 1 260 ? -31.185 -1.711 -3.565 1.00 44.91 260 ASN A N 1
ATOM 2076 C CA . ASN A 1 260 ? -30.875 -0.727 -4.591 1.00 44.91 260 ASN A CA 1
ATOM 2077 C C . ASN A 1 260 ? -29.367 -0.478 -4.536 1.00 44.91 260 ASN A C 1
ATOM 2079 O O . ASN A 1 260 ? -28.865 0.221 -3.656 1.00 44.91 260 ASN A O 1
ATOM 2083 N N . THR A 1 261 ? -28.634 -1.081 -5.467 1.00 54.12 261 THR A N 1
ATOM 2084 C CA . THR A 1 261 ? -27.290 -0.615 -5.794 1.00 54.12 261 THR A CA 1
ATOM 2085 C C . THR A 1 261 ? -27.414 0.836 -6.276 1.00 54.12 261 THR A C 1
ATOM 2087 O O . THR A 1 261 ? -28.314 1.140 -7.064 1.00 54.12 261 THR A O 1
ATOM 2090 N N . PRO A 1 262 ? -26.594 1.775 -5.772 1.00 53.72 262 PRO A N 1
ATOM 2091 C CA . PRO A 1 262 ? -26.666 3.155 -6.223 1.00 53.72 262 PRO A CA 1
ATOM 2092 C C . PRO A 1 262 ? -26.398 3.204 -7.729 1.00 53.72 262 PRO A C 1
ATOM 2094 O O . PRO A 1 262 ? -25.414 2.643 -8.214 1.00 53.72 262 PRO A O 1
ATOM 2097 N N . ILE A 1 263 ? -27.302 3.868 -8.451 1.00 51.81 263 ILE A N 1
ATOM 2098 C CA . ILE A 1 263 ? -27.185 4.160 -9.879 1.00 51.81 263 ILE A CA 1
ATOM 2099 C C . ILE A 1 263 ? -25.833 4.849 -10.088 1.00 51.81 263 ILE A C 1
ATOM 2101 O O . ILE A 1 263 ? -25.620 5.965 -9.614 1.00 51.81 263 ILE A O 1
ATOM 2105 N N . GLN A 1 264 ? -24.908 4.163 -10.762 1.00 50.41 264 GLN A N 1
ATOM 2106 C CA . GLN A 1 264 ? -23.675 4.777 -11.235 1.00 50.41 264 GLN A CA 1
ATOM 2107 C C . GLN A 1 264 ? -24.062 5.902 -12.195 1.00 50.41 264 GLN A C 1
ATOM 2109 O O . GLN A 1 264 ? -24.717 5.674 -13.213 1.00 50.41 264 GLN A O 1
ATOM 2114 N N . SER A 1 265 ? -23.701 7.129 -11.836 1.00 55.72 265 SER A N 1
ATOM 2115 C CA . SER A 1 265 ? -23.877 8.295 -12.690 1.00 55.72 265 SER A CA 1
ATOM 2116 C C . SER A 1 265 ? -23.113 8.097 -14.009 1.00 55.72 265 SER A C 1
ATOM 2118 O O . SER A 1 265 ? -22.028 7.505 -14.003 1.00 55.72 265 SER A O 1
ATOM 2120 N N . PRO A 1 266 ? -23.648 8.573 -15.151 1.00 48.62 266 PRO A N 1
ATOM 2121 C CA . PRO A 1 266 ? -23.017 8.369 -16.448 1.00 48.62 266 PRO A CA 1
ATOM 2122 C C . PRO A 1 266 ? -21.622 8.991 -16.440 1.00 48.62 266 PRO A C 1
ATOM 2124 O O . PRO A 1 266 ? -21.469 10.177 -16.131 1.00 48.62 266 PRO A O 1
ATOM 2127 N N . GLN A 1 267 ? -20.606 8.200 -16.789 1.00 44.59 267 GLN A N 1
ATOM 2128 C CA . GLN A 1 267 ? -19.284 8.735 -17.079 1.00 44.59 267 GLN A CA 1
ATOM 2129 C C . GLN A 1 267 ? -19.427 9.773 -18.189 1.00 44.59 267 GLN A C 1
ATOM 2131 O O . GLN A 1 267 ? -19.883 9.479 -19.294 1.00 44.59 267 GLN A O 1
ATOM 2136 N N . ARG A 1 268 ? -19.072 11.012 -17.857 1.00 40.94 268 ARG A N 1
ATOM 2137 C CA . ARG A 1 268 ? -19.049 12.147 -18.769 1.00 40.94 268 ARG A CA 1
ATOM 2138 C C . ARG A 1 268 ? -17.981 11.863 -19.824 1.00 40.94 268 ARG A C 1
ATOM 2140 O O . ARG A 1 268 ? -16.807 12.142 -19.608 1.00 40.94 268 ARG A O 1
ATOM 2147 N N . SER A 1 269 ? -18.387 11.263 -20.938 1.00 41.19 269 SER A N 1
ATOM 2148 C CA . SER A 1 269 ? -17.571 11.146 -22.139 1.00 41.19 269 SER A CA 1
ATOM 2149 C C . SER A 1 269 ? -17.184 12.555 -22.574 1.00 41.19 269 SER A C 1
ATOM 2151 O O . SER A 1 269 ? -18.039 13.352 -22.965 1.00 41.19 269 SER A O 1
ATOM 2153 N N . SER A 1 270 ? -15.902 12.875 -22.440 1.00 45.00 270 SER A N 1
ATOM 2154 C CA . SER A 1 270 ? -15.291 14.081 -22.973 1.00 45.00 270 SER A CA 1
ATOM 2155 C C . SER A 1 270 ? -15.497 14.104 -24.484 1.00 45.00 270 SER A C 1
ATOM 2157 O O . SER A 1 270 ? -14.886 13.350 -25.238 1.00 45.00 270 SER A O 1
ATOM 2159 N N . THR A 1 271 ? -16.404 14.970 -24.922 1.00 41.19 271 THR A N 1
ATOM 2160 C CA . THR A 1 271 ? -16.559 15.373 -26.315 1.00 41.19 271 THR A CA 1
ATOM 2161 C C . THR A 1 271 ? -15.226 15.896 -26.836 1.00 41.19 271 THR A C 1
ATOM 2163 O O . THR A 1 271 ? -14.727 16.928 -26.389 1.00 41.19 271 THR A O 1
ATOM 2166 N N . LEU A 1 272 ? -14.671 15.135 -27.776 1.00 42.31 272 LEU A N 1
ATOM 2167 C CA . LEU A 1 272 ? -13.608 15.513 -28.694 1.00 42.31 272 LEU A CA 1
ATOM 2168 C C . LEU A 1 272 ? -14.010 16.813 -29.416 1.00 42.31 272 LEU A C 1
ATOM 2170 O O . LEU A 1 272 ? -14.983 16.820 -30.169 1.00 42.31 272 LEU A O 1
ATOM 2174 N N . SER A 1 273 ? -13.255 17.892 -29.217 1.00 37.88 273 SER A N 1
ATOM 2175 C CA . SER A 1 273 ? -13.211 19.002 -30.173 1.00 37.88 273 SER A CA 1
ATOM 2176 C C . SER A 1 273 ? -12.082 18.727 -31.166 1.00 37.88 273 SER A C 1
ATOM 2178 O O . SER A 1 273 ? -10.948 18.524 -30.725 1.00 37.88 273 SER A O 1
ATOM 2180 N N . PRO A 1 274 ? -12.337 18.731 -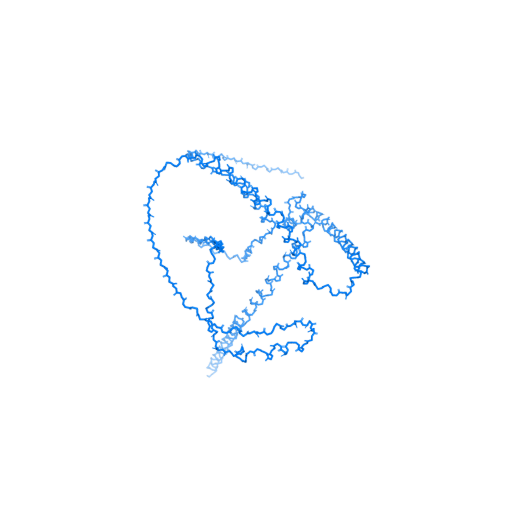32.484 1.00 52.84 274 PRO A N 1
ATOM 2181 C CA . PRO A 1 274 ? -11.286 18.716 -33.479 1.00 52.84 274 PRO A CA 1
ATOM 2182 C C . PRO A 1 274 ? -10.920 20.164 -33.804 1.00 52.84 274 PRO A C 1
ATOM 2184 O O . PRO A 1 274 ? -11.704 20.879 -34.416 1.00 52.84 274 PRO A O 1
ATOM 2187 N N . HIS A 1 275 ? -9.729 20.601 -33.413 1.00 41.25 275 HIS A N 1
ATOM 2188 C CA . HIS A 1 275 ? -9.003 21.582 -34.209 1.00 41.25 275 HIS A CA 1
ATOM 2189 C C . HIS A 1 275 ? -7.507 21.319 -34.074 1.00 41.25 275 HIS A C 1
ATOM 2191 O O . HIS A 1 275 ? -6.903 21.494 -33.019 1.00 41.25 275 HIS A O 1
ATOM 2197 N N . GLN A 1 276 ? -6.973 20.807 -35.181 1.00 42.38 276 GLN A N 1
ATOM 2198 C CA . GLN A 1 276 ? -5.574 20.875 -35.562 1.00 42.38 276 GLN A CA 1
ATOM 2199 C C . GLN A 1 276 ? -5.083 22.317 -35.423 1.00 42.38 276 GLN A C 1
ATOM 2201 O O . GLN A 1 276 ? -5.783 23.228 -35.852 1.00 42.38 276 GLN A O 1
ATOM 2206 N N . ASP A 1 277 ? -3.891 22.491 -34.859 1.00 37.22 277 ASP A N 1
ATOM 2207 C CA . ASP A 1 277 ? -2.755 22.938 -35.659 1.00 37.22 277 ASP A CA 1
ATOM 2208 C C . ASP A 1 277 ? -1.449 22.401 -35.062 1.00 37.22 277 ASP A C 1
ATOM 2210 O O . ASP A 1 277 ? -1.242 22.370 -33.848 1.00 37.22 277 ASP A O 1
ATOM 2214 N N . LEU A 1 278 ? -0.623 21.869 -35.963 1.00 53.81 278 LEU A N 1
ATOM 2215 C CA . LEU A 1 278 ? 0.696 21.306 -35.712 1.00 53.81 278 LEU A CA 1
ATOM 2216 C C . LEU A 1 278 ? 1.664 22.416 -35.287 1.00 53.81 278 LEU A C 1
ATOM 2218 O O . LEU A 1 278 ? 2.036 23.244 -36.113 1.00 53.81 278 LEU A O 1
ATOM 2222 N N . GLU A 1 279 ? 2.214 22.310 -34.082 1.00 37.69 279 GLU A N 1
ATOM 2223 C CA . GLU A 1 279 ? 3.595 22.720 -33.839 1.00 37.69 279 GLU A CA 1
ATOM 2224 C C . GLU A 1 279 ? 4.371 21.525 -33.287 1.00 37.69 279 GLU A C 1
ATOM 2226 O O . GLU A 1 279 ? 4.067 20.960 -32.238 1.00 37.69 279 GLU A O 1
ATOM 2231 N N . ILE A 1 280 ? 5.354 21.094 -34.075 1.00 51.44 280 ILE A N 1
ATOM 2232 C CA . ILE A 1 280 ? 6.302 20.039 -33.741 1.00 51.44 280 ILE A CA 1
ATOM 2233 C C . ILE A 1 280 ? 7.300 20.646 -32.752 1.00 51.44 280 ILE A C 1
ATOM 2235 O O . ILE A 1 280 ? 8.305 21.228 -33.155 1.00 51.44 280 ILE A O 1
ATOM 2239 N N . SER A 1 281 ? 7.027 20.514 -31.457 1.00 38.25 281 SER A N 1
ATOM 2240 C CA . SER A 1 281 ? 8.029 20.680 -30.406 1.00 38.25 281 SER A CA 1
ATOM 2241 C C . SER A 1 281 ? 8.430 19.298 -29.887 1.00 38.25 281 SER A C 1
ATOM 2243 O O . SER A 1 281 ? 7.678 18.592 -29.218 1.00 38.25 281 SER A O 1
ATOM 2245 N N . ASN A 1 282 ? 9.647 18.887 -30.251 1.00 47.06 282 ASN A N 1
ATOM 2246 C CA . ASN A 1 282 ? 10.348 17.784 -29.605 1.00 47.06 282 ASN A CA 1
ATOM 2247 C C . ASN A 1 282 ? 10.701 18.222 -28.182 1.00 47.06 282 ASN A C 1
ATOM 2249 O O . ASN A 1 282 ? 11.794 18.734 -27.955 1.00 47.06 282 ASN A O 1
ATOM 2253 N N . ASP A 1 283 ? 9.782 18.023 -27.243 1.00 35.28 283 ASP A N 1
ATOM 2254 C CA . ASP A 1 283 ? 10.094 18.103 -25.822 1.00 35.28 283 ASP A CA 1
ATOM 2255 C C . ASP A 1 283 ? 9.675 16.799 -25.141 1.00 35.28 283 ASP A C 1
ATOM 2257 O O . ASP A 1 283 ? 8.525 16.547 -24.777 1.00 35.28 283 ASP A O 1
ATOM 2261 N N . SER A 1 284 ? 10.646 15.898 -25.051 1.00 47.09 284 SER A N 1
ATOM 2262 C CA . SER A 1 284 ? 10.565 14.641 -24.325 1.00 47.09 284 SER A CA 1
ATOM 2263 C C . SER A 1 284 ? 10.626 14.914 -22.821 1.00 47.09 284 SER A C 1
ATOM 2265 O O . SER A 1 284 ? 11.658 14.719 -22.185 1.00 47.09 284 SER A O 1
ATOM 2267 N N . SER A 1 285 ? 9.510 15.361 -22.251 1.00 43.44 285 SER A N 1
ATOM 2268 C CA . SER A 1 285 ? 9.246 15.330 -20.807 1.00 43.44 285 SER A CA 1
ATOM 2269 C C . SER A 1 285 ? 7.759 15.082 -20.541 1.00 43.44 285 SER A C 1
ATOM 2271 O O . SER A 1 285 ? 7.082 15.792 -19.805 1.00 43.44 285 SER A O 1
ATOM 2273 N N . LEU A 1 286 ? 7.233 14.019 -21.153 1.00 42.69 286 LEU A N 1
ATOM 2274 C CA . LEU A 1 286 ? 5.913 13.490 -20.830 1.00 42.69 286 LEU A CA 1
ATOM 2275 C C . LEU A 1 286 ? 6.005 12.756 -19.481 1.00 42.69 286 LEU A C 1
ATOM 2277 O O . LEU A 1 286 ? 6.106 11.533 -19.423 1.00 42.69 286 LEU A O 1
ATOM 2281 N N . MET A 1 287 ? 6.045 13.521 -18.386 1.00 43.50 287 MET A N 1
ATOM 2282 C CA . MET A 1 287 ? 5.643 12.996 -17.088 1.00 43.50 287 MET A CA 1
ATOM 2283 C C . MET A 1 287 ? 4.163 12.650 -17.203 1.00 43.50 287 MET A C 1
ATOM 2285 O O . MET A 1 287 ? 3.312 13.530 -17.308 1.00 43.50 287 MET A O 1
ATOM 2289 N N . GLU A 1 288 ? 3.886 11.349 -17.221 1.00 42.44 288 GLU A N 1
ATOM 2290 C CA . GLU A 1 288 ? 2.612 10.780 -16.799 1.00 42.44 288 GLU A CA 1
ATOM 2291 C C . GLU A 1 288 ? 2.168 11.532 -15.540 1.00 42.44 288 GLU A C 1
ATOM 2293 O O . GLU A 1 288 ? 2.768 11.397 -14.472 1.00 42.44 288 GLU A O 1
ATOM 2298 N N . SER A 1 289 ? 1.158 12.389 -15.678 1.00 43.31 289 SER A N 1
ATOM 2299 C CA . SER A 1 289 ? 0.449 12.940 -14.541 1.00 43.31 289 SER A CA 1
ATOM 2300 C C . SER A 1 289 ? -0.253 11.770 -13.865 1.00 43.31 289 SER A C 1
ATOM 2302 O O . SER A 1 289 ? -1.366 11.389 -14.231 1.00 43.31 289 SER A O 1
ATOM 2304 N N . GLU A 1 290 ? 0.437 11.155 -12.899 1.00 43.38 290 GLU A N 1
ATOM 2305 C CA . GLU A 1 290 ? -0.195 10.242 -11.958 1.00 43.38 290 GLU A CA 1
ATOM 2306 C C . GLU A 1 290 ? -1.471 10.928 -11.452 1.00 43.38 290 GLU A C 1
ATOM 2308 O O . GLU A 1 290 ? -1.425 12.118 -11.113 1.00 43.38 290 GLU A O 1
ATOM 2313 N N . PRO A 1 291 ? -2.622 10.233 -11.428 1.00 49.12 291 PRO A N 1
ATOM 2314 C CA . PRO A 1 291 ? -3.836 10.799 -10.868 1.00 49.12 291 PRO A CA 1
ATOM 2315 C C . PRO A 1 291 ? -3.496 11.224 -9.446 1.00 49.12 291 PRO A C 1
ATOM 2317 O O . PRO A 1 291 ? -3.160 10.368 -8.625 1.00 49.12 291 PRO A O 1
ATOM 2320 N N . SER A 1 292 ? -3.501 12.542 -9.211 1.00 51.59 292 SER A N 1
ATOM 2321 C CA . SER A 1 292 ? -3.163 13.185 -7.945 1.00 51.59 292 SER A CA 1
ATOM 2322 C C . SER A 1 292 ? -3.732 12.334 -6.826 1.00 51.59 292 SER A C 1
ATOM 2324 O O . SER A 1 292 ? -4.958 12.217 -6.714 1.00 51.59 292 SER A O 1
ATOM 2326 N N . GLY A 1 293 ? -2.837 11.643 -6.112 1.00 53.12 293 GLY A N 1
ATOM 2327 C CA . GLY A 1 293 ? -3.214 10.681 -5.093 1.00 53.12 293 GLY A CA 1
ATOM 2328 C C . GLY A 1 293 ? -4.220 11.356 -4.184 1.00 53.12 293 GLY A C 1
ATOM 2329 O O . GLY A 1 293 ? -3.906 12.388 -3.602 1.00 53.12 293 GLY A O 1
ATOM 2330 N N . ILE A 1 294 ? -5.442 10.826 -4.162 1.00 56.81 294 ILE A N 1
ATOM 2331 C CA . ILE A 1 294 ? -6.517 11.320 -3.310 1.00 56.81 294 ILE A CA 1
ATOM 2332 C C . ILE A 1 294 ? -5.987 11.191 -1.884 1.00 56.81 294 ILE A C 1
ATOM 2334 O O . ILE A 1 294 ? -5.939 10.082 -1.346 1.00 56.81 294 ILE A O 1
ATOM 2338 N N . ASP A 1 295 ? -5.498 12.300 -1.322 1.00 62.00 295 ASP A N 1
ATOM 2339 C CA . ASP A 1 295 ? -5.077 12.357 0.068 1.00 62.00 295 ASP A CA 1
ATOM 2340 C C . ASP A 1 295 ? -6.335 12.048 0.879 1.00 62.00 295 ASP A C 1
ATOM 2342 O O . ASP A 1 295 ? -7.389 12.671 0.713 1.00 62.00 295 ASP A O 1
ATOM 2346 N N . LEU A 1 296 ? -6.267 10.997 1.690 1.00 65.81 296 LEU A N 1
ATOM 2347 C CA . LEU A 1 296 ? -7.417 10.486 2.434 1.00 65.81 296 LEU A CA 1
ATOM 2348 C C . LEU A 1 296 ? -7.991 11.572 3.361 1.00 65.81 296 LEU A C 1
ATOM 2350 O O . LEU A 1 296 ? -9.181 11.552 3.671 1.00 65.81 296 LEU A O 1
ATOM 2354 N N . TRP A 1 297 ? -7.149 12.542 3.727 1.00 67.75 297 TRP A N 1
ATOM 2355 C CA . TRP A 1 297 ? -7.476 13.716 4.526 1.00 67.75 297 TRP A CA 1
ATOM 2356 C C . TRP A 1 297 ? -8.210 14.810 3.735 1.00 67.75 297 TRP A C 1
ATOM 2358 O O . TRP A 1 297 ? -9.160 15.381 4.263 1.00 67.75 297 TRP A O 1
ATOM 2368 N N . ASP A 1 298 ? -7.897 15.018 2.451 1.00 64.38 298 ASP A N 1
ATOM 2369 C CA . ASP A 1 298 ? -8.606 15.994 1.598 1.00 64.38 298 ASP A CA 1
ATOM 2370 C C . ASP A 1 298 ? -10.081 15.611 1.385 1.00 64.38 298 ASP A C 1
ATOM 2372 O O . ASP A 1 298 ? -10.944 16.454 1.125 1.00 64.38 298 ASP A O 1
ATOM 2376 N N . ARG A 1 299 ? -10.404 14.318 1.528 1.00 64.94 299 ARG A N 1
ATOM 2377 C CA . ARG A 1 299 ? -11.781 13.831 1.423 1.00 64.94 299 ARG A CA 1
ATOM 2378 C C . ARG A 1 299 ? -12.660 14.326 2.574 1.00 64.94 299 ARG A C 1
ATOM 2380 O O . ARG A 1 299 ? -13.851 14.524 2.346 1.00 64.94 299 ARG A O 1
ATOM 2387 N N . PHE A 1 300 ? -12.099 14.563 3.761 1.00 63.16 300 PHE A N 1
ATOM 2388 C CA . PHE A 1 300 ? -12.849 15.099 4.901 1.00 63.16 300 PHE A CA 1
ATOM 2389 C C . PHE A 1 300 ? -13.145 16.596 4.736 1.00 63.16 300 PHE A C 1
ATOM 2391 O O . PHE A 1 300 ? -14.284 17.002 4.954 1.00 63.16 300 PHE A O 1
ATOM 2398 N N . ASP A 1 301 ? -12.202 17.378 4.202 1.00 57.53 301 ASP A N 1
ATOM 2399 C CA . ASP A 1 301 ? -12.406 18.810 3.911 1.00 57.53 301 ASP A CA 1
ATOM 2400 C C . ASP A 1 301 ? -13.527 19.046 2.878 1.00 57.53 301 ASP A C 1
ATOM 2402 O O . ASP A 1 301 ? -14.273 20.033 2.932 1.00 57.53 301 ASP A O 1
ATOM 2406 N N . SER A 1 302 ? -13.687 18.113 1.932 1.00 57.72 302 SER A N 1
ATOM 2407 C CA . SER A 1 302 ? -14.726 18.196 0.899 1.00 57.72 302 SER A CA 1
ATOM 2408 C C . SER A 1 302 ? -16.151 17.968 1.426 1.00 57.72 302 SER A C 1
ATOM 2410 O O . SER A 1 302 ? -17.105 18.471 0.830 1.00 57.72 302 SER A O 1
ATOM 2412 N N . ILE A 1 303 ? -16.310 17.247 2.544 1.00 57.81 303 ILE A N 1
ATOM 2413 C CA . ILE A 1 303 ? -17.627 16.918 3.114 1.00 57.81 303 ILE A CA 1
ATOM 2414 C C . ILE A 1 303 ? -18.217 18.142 3.823 1.00 57.81 303 ILE A C 1
ATOM 2416 O O . ILE A 1 303 ? -19.384 18.472 3.599 1.00 57.81 303 ILE A O 1
ATOM 2420 N N . ASP A 1 304 ? -17.402 18.879 4.578 1.00 52.75 304 ASP A N 1
ATOM 2421 C CA . ASP A 1 304 ? -17.863 20.075 5.290 1.00 52.75 304 ASP A CA 1
ATOM 2422 C C . ASP A 1 304 ? -18.072 21.261 4.339 1.00 52.75 304 ASP A C 1
ATOM 2424 O O . ASP A 1 304 ? -19.046 22.007 4.464 1.00 52.75 304 ASP A O 1
ATOM 2428 N N . SER A 1 305 ? -17.241 21.385 3.301 1.00 54.38 305 SER A N 1
ATOM 2429 C CA . SER A 1 305 ? -17.398 22.431 2.280 1.00 54.38 305 SER A CA 1
ATOM 2430 C C . SER A 1 305 ? -18.689 22.266 1.462 1.00 54.38 305 SER A C 1
ATOM 2432 O O . SER A 1 305 ? -19.340 23.254 1.117 1.00 54.38 305 SER A O 1
ATOM 2434 N N . ALA A 1 306 ? -19.096 21.023 1.178 1.00 53.88 306 ALA A N 1
ATOM 2435 C CA . ALA A 1 306 ? -20.347 20.728 0.479 1.00 53.88 306 ALA A CA 1
ATOM 2436 C C . ALA A 1 306 ? -21.585 20.900 1.380 1.00 53.88 306 ALA A C 1
ATOM 2438 O O . ALA A 1 306 ? -22.629 21.347 0.904 1.00 53.88 306 ALA A O 1
ATOM 2439 N N . ALA A 1 307 ? -21.470 20.600 2.678 1.00 52.66 307 ALA A N 1
ATOM 2440 C CA . ALA A 1 307 ? -22.554 20.789 3.640 1.00 52.66 307 ALA A CA 1
ATOM 2441 C C . ALA A 1 307 ? -22.808 22.275 3.964 1.00 52.66 307 ALA A C 1
ATOM 2443 O O . ALA A 1 307 ? -23.959 22.681 4.117 1.00 52.66 307 ALA A O 1
ATOM 2444 N N . VAL A 1 308 ? -21.761 23.108 4.003 1.00 51.31 308 VAL A N 1
ATOM 2445 C CA . VAL A 1 308 ? -21.878 24.544 4.319 1.00 51.31 308 VAL A CA 1
ATOM 2446 C C . VAL A 1 308 ? -22.329 25.381 3.110 1.00 51.31 308 VAL A C 1
ATOM 2448 O O . VAL A 1 308 ? -23.055 26.361 3.278 1.00 51.31 308 VAL A O 1
ATOM 2451 N N . HIS A 1 309 ? -22.003 24.974 1.876 1.00 45.56 309 HIS A N 1
ATOM 2452 C CA . HIS A 1 309 ? -22.509 25.629 0.657 1.00 45.56 309 HIS A CA 1
ATOM 2453 C C . HIS A 1 309 ? -23.831 25.057 0.119 1.00 45.56 309 HIS A C 1
ATOM 2455 O O . HIS A 1 309 ? -24.391 25.607 -0.829 1.00 45.56 309 HIS A O 1
ATOM 2461 N N . GLY A 1 310 ? -24.375 24.012 0.748 1.00 44.16 310 GLY A N 1
ATOM 2462 C CA . GLY A 1 310 ? -25.681 23.424 0.442 1.00 44.16 310 GLY A CA 1
ATOM 2463 C C . GLY A 1 310 ? -26.886 24.199 0.993 1.00 44.16 310 GLY A C 1
ATOM 2464 O O . GLY A 1 310 ? -27.951 23.612 1.170 1.00 44.16 310 GLY A O 1
ATOM 2465 N N . THR A 1 311 ? -26.760 25.499 1.277 1.00 46.50 311 THR A N 1
ATOM 2466 C CA . THR A 1 311 ? -27.945 26.342 1.474 1.00 46.50 311 THR A CA 1
ATOM 2467 C C . THR A 1 311 ? -28.571 26.608 0.110 1.00 46.50 311 THR A C 1
ATOM 2469 O O . THR A 1 311 ? -27.939 27.163 -0.786 1.00 46.50 311 THR A O 1
ATOM 2472 N N . MET A 1 312 ? -29.812 26.137 -0.047 1.00 46.59 312 MET A N 1
ATOM 2473 C CA . MET A 1 312 ? -30.677 26.327 -1.210 1.00 46.59 312 MET A CA 1
ATOM 2474 C C . MET A 1 312 ? -30.482 27.706 -1.847 1.00 46.59 312 MET A C 1
ATOM 2476 O O . MET A 1 312 ? -30.986 28.718 -1.361 1.00 46.59 312 MET A O 1
ATOM 2480 N N . ARG A 1 313 ? -29.775 27.733 -2.976 1.00 38.47 313 ARG A N 1
ATOM 2481 C CA . ARG A 1 313 ? -29.788 28.864 -3.891 1.00 38.47 313 ARG A CA 1
ATOM 2482 C C . ARG A 1 313 ? -31.131 28.821 -4.612 1.00 38.47 313 ARG A C 1
ATOM 2484 O O . ARG A 1 313 ? -31.314 28.058 -5.552 1.00 38.47 313 ARG A O 1
ATOM 2491 N N . THR A 1 314 ? -32.097 29.585 -4.114 1.00 46.31 314 THR A N 1
ATOM 2492 C CA . THR A 1 314 ? -33.302 29.927 -4.865 1.00 46.31 314 THR A CA 1
ATOM 2493 C C . THR A 1 314 ? -32.886 30.836 -6.017 1.00 46.31 314 THR A C 1
ATOM 2495 O O . THR A 1 314 ? -32.414 31.957 -5.823 1.00 46.31 314 THR A O 1
ATOM 2498 N N . ASP A 1 315 ? -32.994 30.316 -7.234 1.00 42.25 315 ASP A N 1
ATOM 2499 C CA . ASP A 1 315 ? -32.690 31.043 -8.459 1.00 42.25 315 ASP A CA 1
ATOM 2500 C C . ASP A 1 315 ? -33.719 32.158 -8.692 1.00 42.25 315 ASP A C 1
ATOM 2502 O O . ASP A 1 315 ? -34.741 31.967 -9.347 1.00 42.25 315 ASP A O 1
ATOM 2506 N N . ASN A 1 316 ? -33.432 33.362 -8.193 1.00 39.78 316 ASN A N 1
ATOM 2507 C CA . ASN A 1 316 ? -34.050 34.573 -8.721 1.00 39.78 316 ASN A CA 1
ATOM 2508 C C . ASN A 1 316 ? -33.263 35.035 -9.949 1.00 39.78 316 ASN A C 1
ATOM 2510 O O . ASN A 1 316 ? -32.150 35.559 -9.878 1.00 39.78 316 ASN A O 1
ATOM 2514 N N . THR A 1 317 ? -33.887 34.790 -11.094 1.00 48.03 317 THR A N 1
ATOM 2515 C CA . THR A 1 317 ? -33.448 35.198 -12.422 1.00 48.03 317 THR A CA 1
ATOM 2516 C C . THR A 1 317 ? -33.627 36.709 -12.556 1.00 48.03 317 THR A C 1
ATOM 2518 O O . THR A 1 317 ? -34.724 37.179 -12.846 1.00 48.03 317 THR A O 1
ATOM 2521 N N . THR A 1 318 ? -32.559 37.484 -12.364 1.00 41.28 318 THR A N 1
ATOM 2522 C CA . THR A 1 318 ? -32.562 38.925 -12.662 1.00 41.28 318 THR A CA 1
ATOM 2523 C C . THR A 1 318 ? -31.603 39.213 -13.812 1.00 41.28 318 THR A C 1
ATOM 2525 O O . THR A 1 318 ? -30.408 38.922 -13.744 1.00 41.28 318 THR A O 1
ATOM 2528 N N . MET A 1 319 ? -32.164 39.761 -14.893 1.00 42.69 319 MET A N 1
ATOM 2529 C CA . MET A 1 319 ? -31.488 40.142 -16.133 1.00 42.69 319 MET A CA 1
ATOM 2530 C C . MET A 1 319 ? -30.191 40.927 -15.892 1.00 42.69 319 MET A C 1
ATOM 2532 O O . MET A 1 319 ? -30.172 41.960 -15.225 1.00 42.69 319 MET A O 1
ATOM 2536 N N . ARG A 1 320 ? -29.109 40.458 -16.520 1.00 40.97 320 ARG A N 1
ATOM 2537 C CA . ARG A 1 320 ? -27.796 41.105 -16.536 1.00 40.97 320 ARG A CA 1
ATOM 2538 C C . ARG A 1 320 ? -27.717 42.091 -17.701 1.00 40.97 320 ARG A C 1
ATOM 2540 O O . ARG A 1 320 ? -27.515 41.693 -18.843 1.00 40.97 320 ARG A O 1
ATOM 2547 N N . THR A 1 321 ? -27.818 43.382 -17.404 1.00 47.47 321 THR A N 1
ATOM 2548 C CA . THR A 1 321 ? -27.445 44.466 -18.318 1.00 47.47 321 THR A CA 1
ATOM 2549 C C . THR A 1 321 ? -25.920 44.541 -18.416 1.00 47.47 321 THR A C 1
ATOM 255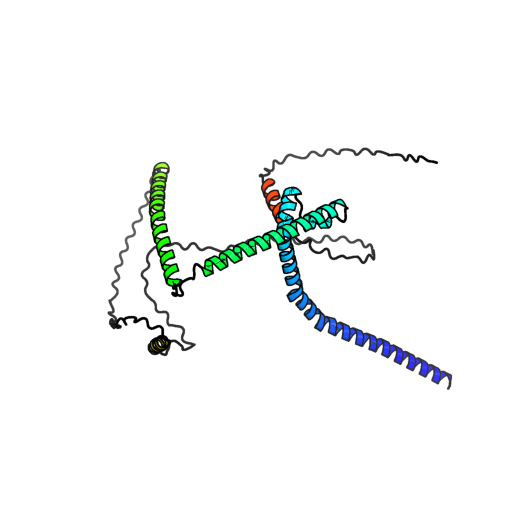1 O O . THR A 1 321 ? -25.210 44.713 -17.425 1.00 47.47 321 THR A O 1
ATOM 2554 N N . THR A 1 322 ? -25.394 44.401 -19.626 1.00 49.62 322 THR A N 1
ATOM 2555 C CA . THR A 1 322 ? -23.975 44.564 -19.947 1.00 49.62 322 THR A CA 1
ATOM 2556 C C . THR A 1 322 ? -23.547 46.025 -19.798 1.00 49.62 322 THR A C 1
ATOM 2558 O O . THR A 1 322 ? -23.986 46.880 -20.566 1.00 49.62 322 THR A O 1
ATOM 2561 N N . ARG A 1 323 ? -22.631 46.319 -18.866 1.00 43.06 323 ARG A N 1
ATOM 2562 C CA . ARG A 1 323 ? -21.798 47.530 -18.911 1.00 43.06 323 ARG A CA 1
ATOM 2563 C C . ARG A 1 323 ? -20.336 47.143 -19.096 1.00 43.06 323 ARG A C 1
ATOM 2565 O O . ARG A 1 323 ? -19.707 46.558 -18.221 1.00 43.06 323 ARG A O 1
ATOM 2572 N N . VAL A 1 324 ? -19.831 47.493 -20.273 1.00 52.53 324 VAL A N 1
ATOM 2573 C CA . VAL A 1 324 ? -18.423 47.481 -20.663 1.00 52.53 324 VAL A CA 1
ATOM 2574 C C . VAL A 1 324 ? -17.681 48.510 -19.807 1.00 52.53 324 VAL A C 1
ATOM 2576 O O . VAL A 1 324 ? -17.974 49.702 -19.886 1.00 52.53 324 VAL A O 1
ATOM 2579 N N . SER A 1 325 ? -16.727 48.059 -18.991 1.00 50.00 325 SER A N 1
ATOM 2580 C CA . SER A 1 325 ? -15.814 48.935 -18.252 1.00 50.00 325 SER A CA 1
ATOM 2581 C C . SER A 1 325 ? -14.442 48.932 -18.925 1.00 50.00 325 SER A C 1
ATOM 2583 O O . SER A 1 325 ? -13.806 47.889 -19.079 1.00 50.00 325 SER A O 1
ATOM 2585 N N . LYS A 1 326 ? -14.025 50.120 -19.373 1.00 49.16 326 LYS A N 1
ATOM 2586 C CA . LYS A 1 326 ? -12.738 50.416 -20.010 1.00 49.16 326 LYS A CA 1
ATOM 2587 C C . LYS A 1 326 ? -11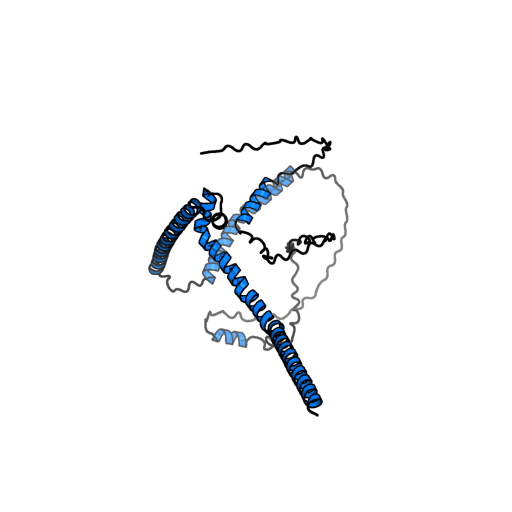.589 50.253 -19.009 1.00 49.16 326 LYS A C 1
ATOM 2589 O O . LYS A 1 326 ? -11.606 50.837 -17.932 1.00 49.16 326 LYS A O 1
ATOM 2594 N N . LYS A 1 327 ? -10.555 49.521 -19.423 1.00 54.00 327 LYS A N 1
ATOM 2595 C CA . LYS A 1 327 ? -9.267 49.359 -18.734 1.00 54.00 327 LYS A CA 1
ATOM 2596 C C . LYS A 1 327 ? -8.374 50.586 -19.000 1.00 54.00 327 LYS A C 1
ATOM 2598 O O . LYS A 1 327 ? -8.114 50.861 -20.172 1.00 54.00 327 LYS A O 1
ATOM 2603 N N . PRO A 1 328 ? -7.871 51.315 -17.986 1.00 54.00 328 PRO A N 1
ATOM 2604 C CA . PRO A 1 328 ? -6.831 52.310 -18.200 1.00 54.00 328 PRO A CA 1
ATOM 2605 C C . PRO A 1 328 ? -5.442 51.661 -18.161 1.00 54.00 328 PRO A C 1
ATOM 2607 O O . PRO A 1 328 ? -5.084 50.912 -17.253 1.00 54.00 328 PRO A O 1
ATOM 2610 N N . ARG A 1 329 ? -4.676 51.972 -19.205 1.00 52.28 329 ARG A N 1
ATOM 2611 C CA . ARG A 1 329 ? -3.269 51.650 -19.445 1.00 52.28 329 ARG A CA 1
ATOM 2612 C C . ARG A 1 329 ? -2.419 52.543 -18.531 1.00 52.28 329 ARG A C 1
ATOM 2614 O O . ARG A 1 329 ? -2.506 53.762 -18.652 1.00 52.28 329 ARG A O 1
ATOM 2621 N N . ARG A 1 330 ? -1.623 51.971 -17.624 1.00 47.59 330 ARG A N 1
ATOM 2622 C CA . ARG A 1 330 ? -0.589 52.716 -16.887 1.00 47.59 330 ARG A CA 1
ATOM 2623 C C . ARG A 1 330 ? 0.794 52.271 -17.344 1.00 47.59 330 ARG A C 1
ATOM 2625 O O . ARG A 1 330 ? 1.149 51.105 -17.207 1.00 47.59 330 ARG A O 1
ATOM 2632 N N . HIS A 1 331 ? 1.502 53.240 -17.915 1.00 53.78 331 HIS A N 1
ATOM 2633 C CA . HIS A 1 331 ? 2.947 53.284 -18.080 1.00 53.78 331 HIS A CA 1
ATOM 2634 C C . HIS A 1 331 ? 3.627 53.252 -16.707 1.00 53.78 331 HIS A C 1
ATOM 2636 O O . HIS A 1 331 ? 3.172 53.925 -15.782 1.00 53.78 331 HIS A O 1
ATOM 2642 N N . SER A 1 332 ? 4.726 52.515 -16.600 1.00 59.09 332 SER A N 1
ATOM 2643 C CA . SER A 1 332 ? 5.734 52.724 -15.565 1.00 59.09 332 SER A CA 1
ATOM 2644 C C . SER A 1 332 ? 7.086 52.773 -16.254 1.00 59.09 332 SER A C 1
ATOM 2646 O O . SER A 1 332 ? 7.551 51.767 -16.796 1.00 59.09 332 SER A O 1
ATOM 2648 N N . ASP A 1 333 ? 7.639 53.978 -16.271 1.00 53.47 333 ASP A N 1
ATOM 2649 C CA . ASP A 1 333 ? 8.943 54.303 -16.810 1.00 53.47 333 ASP A CA 1
ATOM 2650 C C . ASP A 1 333 ? 10.062 53.747 -15.929 1.00 53.47 333 ASP A C 1
ATOM 2652 O O . ASP A 1 333 ? 9.984 53.675 -14.702 1.00 53.47 333 ASP A O 1
ATOM 2656 N N . THR A 1 334 ? 11.114 53.362 -16.631 1.00 53.16 334 THR A N 1
ATOM 2657 C CA . THR A 1 334 ? 12.467 53.064 -16.182 1.00 53.16 334 THR A CA 1
ATOM 2658 C C . THR A 1 334 ? 13.075 54.209 -15.375 1.00 53.16 334 THR A C 1
ATOM 2660 O O . THR A 1 334 ? 13.177 55.326 -15.879 1.00 53.16 334 THR A O 1
ATOM 2663 N N . PHE A 1 335 ? 13.602 53.909 -14.187 1.00 58.91 335 PHE A N 1
ATOM 2664 C CA . PHE A 1 335 ? 14.622 54.735 -13.544 1.00 58.91 335 PHE A CA 1
ATOM 2665 C C . PHE A 1 335 ? 15.804 53.840 -13.164 1.00 58.91 335 PHE A C 1
ATOM 2667 O O . PHE A 1 335 ? 15.726 53.021 -12.252 1.00 58.91 335 PHE A O 1
ATOM 2674 N N . SER A 1 336 ? 16.867 53.950 -13.959 1.00 59.38 336 SER A N 1
ATOM 2675 C CA . SER A 1 336 ? 18.197 53.429 -13.659 1.00 59.38 336 SER A CA 1
ATOM 2676 C C . SER A 1 336 ? 18.883 54.506 -12.838 1.00 59.38 336 SER A C 1
ATOM 2678 O O . SER A 1 336 ? 19.058 55.604 -13.369 1.00 59.38 336 SER A O 1
ATOM 2680 N N . ASP A 1 337 ? 19.307 54.192 -11.618 1.00 57.62 337 ASP A N 1
ATOM 2681 C CA . ASP A 1 337 ? 20.286 55.027 -10.938 1.00 57.62 337 ASP A CA 1
ATOM 2682 C C . ASP A 1 337 ? 21.573 54.259 -10.679 1.00 57.62 337 ASP A C 1
ATOM 2684 O O . ASP A 1 337 ? 21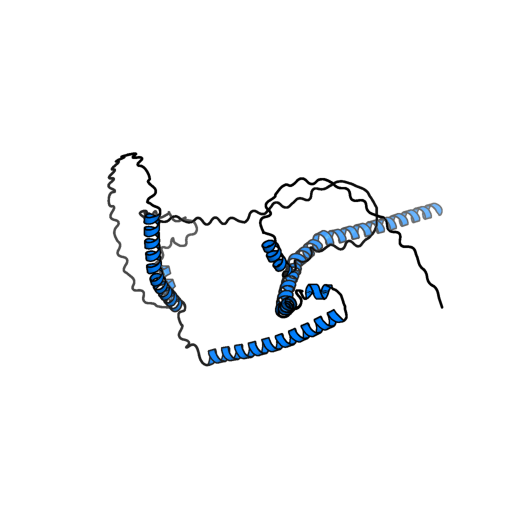.594 53.063 -10.379 1.00 57.62 337 ASP A O 1
ATOM 2688 N N . ARG A 1 338 ? 22.650 54.983 -10.940 1.00 56.31 338 ARG A N 1
ATOM 2689 C CA . ARG A 1 338 ? 24.025 54.538 -11.084 1.00 56.31 338 ARG A CA 1
ATOM 2690 C C . ARG A 1 338 ? 24.779 54.854 -9.791 1.00 56.31 338 ARG A C 1
ATOM 2692 O O . ARG A 1 338 ? 24.532 55.885 -9.177 1.00 56.31 338 ARG A O 1
ATOM 2699 N N . THR A 1 339 ? 25.838 54.073 -9.571 1.00 55.97 339 THR A N 1
ATOM 2700 C CA . THR A 1 339 ? 27.140 54.457 -8.973 1.00 55.97 339 THR A CA 1
ATOM 2701 C C . THR A 1 339 ? 27.232 54.724 -7.466 1.00 55.97 339 THR A C 1
ATOM 2703 O O . THR A 1 339 ? 26.225 55.036 -6.838 1.00 55.97 339 THR A O 1
ATOM 2706 N N . PRO A 1 340 ? 28.457 54.727 -6.897 1.00 66.00 340 PRO A N 1
ATOM 2707 C CA . PRO A 1 340 ? 29.748 54.231 -7.412 1.00 66.00 340 PRO A CA 1
ATOM 2708 C C . PRO A 1 340 ? 30.239 52.927 -6.765 1.00 66.00 340 PRO A C 1
ATOM 2710 O O . PRO A 1 340 ? 29.991 52.715 -5.557 1.00 66.00 340 PRO A O 1
#

Foldseek 3Di:
DVVVVVVVVVVVVVVVVVVVVVVVVVVVVVVVVCCVPPVVVVVVCCCVVPVVVVVVVVVVVVCVLCVVLQVVCCVPPVDGPVRLPVVDDDVVSVVVVVVSVVVSVVVVVVVVVVCVVVVVVVVVVCVVPVPPPPPPVVVVVVVVVVVVVVVVVVVVVVVVVVVVVVVVVVCCVVVVPPDPDDDDDDDDDDDDDDDDDDDDDDDPPPDDPPPPPDDPDPVVVVVVVVPDDPCPPDPDDDPPPPPPPDDDDDDDDDPPPDPPDPPDDDDPPPDDDDDDDDDDDPDPDPDPPDPPPPPPVVVVVVVVVCVVVPPDPPDPDDDDDDDDDDDDDDDDDDDDDDDD

pLDDT: mean 70.63, std 20.7, range [35.28, 98.31]